Protein AF-A0A526ZEY8-F1 (afdb_monomer)

Secondary structure (DSSP, 8-state):
----EEEEEE-SHHHHHHHHHHHHTT--TT-EEEEE--TTSSHHHHHHHHHHHHTT-TT------TTTSEEEE-SSS-EEEEEGGG-S-TTHHHHTTHHHHHHHSEEEEESGGGGGGGS-TT-EEEEEEEETTEEEEEEE--SHHHHHHHHHHHHHHHHHHTT-TT-EEEEEEE-SSS-EEEEEE-TTS--EEEEE-PPPPP--EEETTEEHHHHTT---SHHHHHHHHHHHHHTT-----EEEEETTTTEEEEE---S--SB-TTS-B-HHHHHHHHHHHHHHHTS---SEEEEETTEEEE-----HHHHHHHHHHHHHHHHHHHHSSPPPHHHHHHHHHH-

Radius of gyration: 24.18 Å; Cα contacts (8 Å, |Δi|>4): 589; chains: 1; bounding box: 57×55×63 Å

Sequence (343 aa):
MAGMVLERFLADEAATARLGEDLAMSLRPGDVLALRGDLGAGKSSLARALIRAMTDDAGLDVPSPTFTLVQSYEARVPVHHFDLYRLSAASELDELGFDEALAQGAGLVEWPERAEAYLPKTAVLIELVHQDDGRLARLSGEGAAFERAARSLAMRDFLETAGWGEAQRRYFIGDASARSYEVVSLAGLPPRVLMNSPRLVLGPPVRDGKPYAVIAHTAQSVAAFVAIDRALRAGGVSAPEIHAQDLDQGFLLMEHLGSEGFLGQHGQPLAERYAAAAELLAMMHGKTWPDRIEAAPGVFHDVPPFDRDAMTIEAELLLDWYVPAITGGPASDALRVGYTKEW

Nearest PDB structures (foldseek):
  5np9-assembly1_A  TM=8.705E-01  e=4.200E-13  Bacillus subtilis
  6n9a-assembly1_E-2  TM=8.359E-01  e=2.514E-13  Thermotoga maritima
  6s84-assembly1_E  TM=8.048E-01  e=8.814E-13  Thermotoga maritima MSB8
  1fl9-assembly3_C  TM=8.491E-01  e=5.162E-12  Haemophilus influenzae
  5mvr-assembly1_A  TM=9.013E-01  e=5.347E-11  Bacillus subtilis

Solvent-accessible surface area (backbone atoms only — not comparable to full-atom values): 18976 Å² total; per-residue (Å²): 127,90,60,67,73,48,79,46,80,22,70,45,72,68,45,36,34,49,52,13,31,37,45,40,77,35,68,47,62,57,36,38,42,28,33,37,57,61,92,87,48,43,60,61,55,32,50,34,28,18,51,24,50,45,50,74,32,90,80,64,89,61,76,78,29,56,87,69,35,53,48,78,42,80,37,95,53,27,38,36,38,33,22,33,81,68,57,88,50,42,76,52,46,63,80,71,41,49,68,62,45,22,73,66,5,23,36,37,27,34,42,46,80,49,34,63,85,74,56,63,85,49,31,26,37,36,37,32,40,84,42,90,93,27,30,35,39,38,38,36,38,41,60,71,54,30,53,32,36,53,51,32,52,51,51,45,51,51,29,40,78,69,76,41,54,83,38,48,71,41,88,65,53,68,60,100,57,88,39,40,36,27,40,35,40,42,94,97,51,83,54,28,31,38,38,41,28,54,63,60,77,82,64,70,60,76,54,96,80,36,23,58,55,68,52,58,65,51,75,52,40,38,41,46,54,47,15,51,43,53,53,38,43,77,70,71,42,94,58,69,54,74,78,40,78,38,66,84,70,11,38,36,38,26,50,53,94,71,87,80,74,62,48,47,100,85,67,46,78,40,65,69,54,56,49,52,51,52,52,50,52,53,55,57,68,76,51,90,75,78,53,64,31,72,42,46,98,97,39,71,31,71,63,75,79,86,43,71,63,26,52,47,60,59,59,49,45,50,46,72,51,49,35,28,73,75,70,76,42,77,63,49,69,69,56,52,56,50,52,66,69,77,102

Foldseek 3Di:
DFFDKDKDWFLDLLSLLVLLLLLLVLWDQLAEAEEAEDDVLCLQSSVLSNLCQQAVHPPDDRDQCCPVQWDWDDGPFIEIEGECPPPPALVCCVVVVVVVSSNRGYYYYYPCVRNPPVDDQQYWYWYWADDDSTTMTMTGGDDRSSVSSVLSVVLLVQCVVLVQNSWRWHFDDDDPDPKGWIWTDDPPDAIWIKIQDAFDDFDADDPPRHGLCVLLVPDRWCLVVLFVQVQCVVLVHDDWAFSDDDGNRRITITDDPDDDDQADPVRHGDVVVVVVVVVSVVSVVPDDTDQWGGSDVVDIDRNDDCDPSSVLSVQCVCQVPVCCVVPVDHDDPVRSVVSSVVD

Mean predicted aligned error: 5.57 Å

Structure (mmCIF, N/CA/C/O backbone):
data_AF-A0A526ZEY8-F1
#
_entry.id   AF-A0A526ZEY8-F1
#
loop_
_atom_site.group_PDB
_atom_site.id
_atom_site.type_symbol
_atom_site.label_atom_id
_atom_site.label_alt_id
_atom_site.label_comp_id
_atom_site.label_asym_id
_atom_site.label_entity_id
_atom_site.label_seq_id
_atom_site.pdbx_PDB_ins_code
_atom_site.Cartn_x
_atom_site.Cartn_y
_atom_site.Cartn_z
_atom_site.occupancy
_atom_site.B_iso_or_equiv
_atom_site.auth_seq_id
_atom_site.auth_comp_id
_atom_site.auth_asym_id
_atom_site.auth_atom_id
_atom_site.pdbx_PDB_model_num
ATOM 1 N N . MET A 1 1 ? -25.139 12.221 0.642 1.00 37.12 1 MET A N 1
ATOM 2 C CA . MET A 1 1 ? -24.917 11.107 -0.301 1.00 37.12 1 MET A CA 1
ATOM 3 C C . MET A 1 1 ? -24.448 9.936 0.536 1.00 37.12 1 MET A C 1
ATOM 5 O O . MET A 1 1 ? -23.587 10.162 1.373 1.00 37.12 1 MET A O 1
ATOM 9 N N . ALA A 1 2 ? -25.072 8.762 0.433 1.00 45.75 2 ALA A N 1
ATOM 10 C CA . ALA A 1 2 ? -24.581 7.595 1.161 1.00 45.75 2 ALA A CA 1
ATOM 11 C C . ALA A 1 2 ? -23.203 7.248 0.582 1.00 45.75 2 ALA A C 1
ATOM 13 O O . ALA A 1 2 ? -23.108 6.960 -0.610 1.00 45.75 2 ALA A O 1
ATOM 14 N N . GLY A 1 3 ? -22.148 7.402 1.386 1.00 62.53 3 GLY A N 1
ATOM 15 C CA . GLY A 1 3 ? -20.793 7.027 0.993 1.00 62.53 3 GLY A CA 1
ATOM 16 C C . GLY A 1 3 ? -20.730 5.543 0.637 1.00 62.53 3 GLY A C 1
ATOM 17 O O . GLY A 1 3 ? -21.587 4.759 1.051 1.00 62.53 3 GLY A O 1
ATOM 18 N N . MET A 1 4 ? -19.735 5.159 -0.157 1.00 79.94 4 MET A N 1
ATOM 19 C CA . MET A 1 4 ? -19.483 3.752 -0.456 1.00 79.94 4 MET A CA 1
ATOM 20 C C . MET A 1 4 ? -19.223 2.999 0.856 1.00 79.94 4 MET A C 1
ATOM 22 O O . MET A 1 4 ? -18.459 3.468 1.699 1.00 79.94 4 MET A O 1
ATOM 26 N N . VAL A 1 5 ? -19.875 1.849 1.033 1.00 91.50 5 VAL A N 1
ATOM 27 C CA . VAL A 1 5 ? -19.669 0.970 2.191 1.00 91.50 5 VAL A CA 1
ATOM 28 C C . VAL A 1 5 ? -19.059 -0.333 1.703 1.00 91.50 5 VAL A C 1
ATOM 30 O O . VAL A 1 5 ? -19.558 -0.936 0.753 1.00 91.50 5 VAL A O 1
ATOM 33 N N . LEU A 1 6 ? -17.972 -0.748 2.346 1.00 95.75 6 LEU A N 1
ATOM 34 C CA . LEU A 1 6 ? -17.335 -2.042 2.136 1.00 95.75 6 LEU A CA 1
ATOM 35 C C . LEU A 1 6 ? -17.607 -2.931 3.341 1.00 95.75 6 LEU A C 1
ATOM 37 O O . LEU A 1 6 ? -17.580 -2.464 4.478 1.00 95.75 6 LEU A O 1
ATOM 41 N N . GLU A 1 7 ? -17.829 -4.215 3.095 1.00 96.81 7 GLU A N 1
ATOM 42 C CA . GLU A 1 7 ? -18.082 -5.189 4.150 1.00 96.81 7 GLU A CA 1
ATOM 43 C C . GLU A 1 7 ? -17.052 -6.322 4.101 1.00 96.81 7 GLU A C 1
ATOM 45 O O . GLU A 1 7 ? -16.634 -6.780 3.028 1.00 96.81 7 GLU A O 1
ATOM 50 N N . ARG A 1 8 ? -16.624 -6.768 5.285 1.00 97.12 8 ARG A N 1
ATOM 51 C CA . ARG A 1 8 ? -15.729 -7.912 5.475 1.00 97.12 8 ARG A CA 1
ATOM 52 C C . ARG A 1 8 ? -16.225 -8.771 6.627 1.00 97.12 8 ARG A C 1
ATOM 54 O O . ARG A 1 8 ? -16.360 -8.289 7.749 1.00 97.12 8 ARG A O 1
ATOM 61 N N . PHE A 1 9 ? -16.497 -10.040 6.340 1.00 97.44 9 PHE A N 1
ATOM 62 C CA . PHE A 1 9 ? -16.806 -11.018 7.375 1.00 97.44 9 PHE A CA 1
ATOM 63 C C . PHE A 1 9 ? -15.509 -11.534 7.999 1.00 97.44 9 PHE A C 1
ATOM 65 O O . PHE A 1 9 ? -14.594 -11.954 7.295 1.00 97.44 9 PHE A O 1
ATOM 72 N N . LEU A 1 10 ? -15.442 -11.488 9.322 1.00 97.62 10 LEU A N 1
ATOM 73 C CA . LEU A 1 10 ? -14.313 -11.907 10.135 1.00 97.62 10 LEU A CA 1
ATOM 74 C C . LEU A 1 10 ? -14.755 -13.134 10.926 1.00 97.62 10 LEU A C 1
ATOM 76 O O . LEU A 1 10 ? -15.397 -13.011 11.970 1.00 97.62 10 LEU A O 1
ATOM 80 N N . ALA A 1 11 ? -14.456 -14.316 10.393 1.00 96.69 11 ALA A N 1
ATOM 81 C CA . ALA A 1 11 ? -14.894 -15.579 10.983 1.00 96.69 11 ALA A CA 1
ATOM 82 C C . ALA A 1 11 ? -14.259 -15.841 12.359 1.00 96.69 11 ALA A C 1
ATOM 84 O O . ALA A 1 11 ? -14.873 -16.478 13.210 1.00 96.69 11 ALA A O 1
ATOM 85 N N . ASP A 1 12 ? -13.040 -15.343 12.579 1.00 96.06 12 ASP A N 1
ATOM 86 C CA . ASP A 1 12 ? -12.250 -15.587 13.781 1.00 96.06 12 ASP A CA 1
ATOM 87 C C . ASP A 1 12 ? -11.246 -14.447 14.070 1.00 96.06 12 ASP A C 1
ATOM 89 O O . ASP A 1 12 ? -11.219 -13.388 13.425 1.00 96.06 12 ASP A O 1
ATOM 93 N N . GLU A 1 13 ? -10.412 -14.651 15.092 1.00 95.06 13 GLU A N 1
ATOM 94 C CA . GLU A 1 13 ? -9.349 -13.717 15.470 1.00 95.06 13 GLU A CA 1
ATOM 95 C C . GLU A 1 13 ? -8.288 -13.565 14.370 1.00 95.06 13 GLU A C 1
ATOM 97 O O . GLU A 1 13 ? -7.768 -12.467 14.175 1.00 95.06 13 GLU A O 1
ATOM 102 N N . ALA A 1 14 ? -8.008 -14.622 13.601 1.00 95.62 14 ALA A N 1
ATOM 103 C CA . ALA A 1 14 ? -7.040 -14.571 12.511 1.00 95.62 14 ALA A CA 1
ATOM 104 C C . ALA A 1 14 ? -7.546 -13.687 11.358 1.00 95.62 14 ALA A C 1
ATOM 106 O O . ALA A 1 14 ? -6.783 -12.886 10.820 1.00 95.62 14 ALA A O 1
ATOM 107 N N . ALA A 1 15 ? -8.841 -13.747 11.036 1.00 97.12 15 ALA A N 1
ATOM 108 C CA . ALA A 1 15 ? -9.475 -12.854 10.070 1.00 97.12 15 ALA A CA 1
ATOM 109 C C . ALA A 1 15 ? -9.454 -11.390 10.542 1.00 97.12 15 ALA A C 1
ATOM 111 O O . ALA A 1 15 ? -9.188 -10.484 9.752 1.00 97.12 15 ALA A O 1
ATOM 112 N N . THR A 1 16 ? -9.658 -11.149 11.843 1.00 97.19 16 THR A N 1
ATOM 113 C CA . THR A 1 16 ? -9.506 -9.808 12.438 1.00 97.19 16 THR A CA 1
ATOM 114 C C . THR A 1 16 ? -8.064 -9.315 12.331 1.00 97.19 16 THR A C 1
ATOM 116 O O . THR A 1 16 ? -7.831 -8.153 11.995 1.00 97.19 16 THR A O 1
ATOM 119 N N . ALA A 1 17 ? -7.092 -10.201 12.566 1.00 96.62 17 ALA A N 1
ATOM 120 C CA . ALA A 1 17 ? -5.683 -9.873 12.429 1.00 96.62 17 ALA A CA 1
ATOM 121 C C . ALA A 1 17 ? -5.322 -9.506 10.983 1.00 96.62 17 ALA A C 1
ATOM 123 O O . ALA A 1 17 ? -4.696 -8.471 10.761 1.00 96.62 17 ALA A O 1
ATOM 124 N N . ARG A 1 18 ? -5.799 -10.283 10.002 1.00 97.19 18 ARG A N 1
ATOM 125 C CA . ARG A 1 18 ? -5.614 -9.994 8.571 1.00 97.19 18 ARG A CA 1
ATOM 126 C C . ARG A 1 18 ? -6.229 -8.662 8.157 1.00 97.19 18 ARG A C 1
ATOM 128 O O . ARG A 1 18 ? -5.574 -7.907 7.449 1.00 97.19 18 ARG A O 1
ATOM 135 N N . LEU A 1 19 ? -7.428 -8.324 8.644 1.00 98.12 19 LEU A N 1
ATOM 136 C CA . LEU A 1 19 ? -8.006 -6.998 8.399 1.00 98.12 19 LEU A CA 1
ATOM 137 C C . LEU A 1 19 ? -7.104 -5.883 8.957 1.00 98.12 19 LEU A C 1
ATOM 139 O O . LEU A 1 19 ? -6.905 -4.868 8.293 1.00 98.12 19 LEU A O 1
ATOM 143 N N . GLY A 1 20 ? -6.538 -6.073 10.153 1.00 97.69 20 GLY A N 1
ATOM 144 C CA . GLY A 1 20 ? -5.573 -5.138 10.738 1.00 97.69 20 GLY A CA 1
ATOM 145 C C . GLY A 1 20 ? -4.329 -4.953 9.866 1.00 97.69 20 GLY A C 1
ATOM 146 O O . GLY A 1 20 ? -3.919 -3.819 9.621 1.00 97.69 20 GLY A O 1
ATOM 147 N N . GLU A 1 21 ? -3.771 -6.047 9.342 1.00 96.12 21 GLU A N 1
ATOM 148 C CA . GLU A 1 21 ? -2.644 -6.019 8.399 1.00 96.12 21 GLU A CA 1
ATOM 149 C C . GLU A 1 21 ? -2.996 -5.298 7.094 1.00 96.12 21 GLU A C 1
ATOM 151 O O . GLU A 1 21 ? -2.242 -4.441 6.631 1.00 96.12 21 GLU A O 1
ATOM 156 N N . ASP A 1 22 ? -4.156 -5.602 6.512 1.00 97.19 22 ASP A N 1
ATOM 157 C CA . ASP A 1 22 ? -4.602 -4.997 5.259 1.00 97.19 22 ASP A CA 1
ATOM 158 C C . ASP A 1 22 ? -4.776 -3.477 5.418 1.00 97.19 22 ASP A C 1
ATOM 160 O O . ASP A 1 22 ? -4.361 -2.699 4.555 1.00 97.19 22 ASP A O 1
ATOM 164 N N . LEU A 1 23 ? -5.329 -3.027 6.545 1.00 97.56 23 LEU A N 1
ATOM 165 C CA . LEU A 1 23 ? -5.484 -1.605 6.843 1.00 97.56 23 LEU A CA 1
ATOM 166 C C . LEU A 1 23 ? -4.145 -0.917 7.127 1.00 97.56 23 LEU A C 1
ATOM 168 O O . LEU A 1 23 ? -3.934 0.195 6.638 1.00 97.56 23 LEU A O 1
ATOM 172 N N . ALA A 1 24 ? -3.218 -1.581 7.826 1.00 95.69 24 ALA A N 1
ATOM 173 C CA . ALA A 1 24 ? -1.869 -1.070 8.078 1.00 95.69 24 ALA A CA 1
ATOM 174 C C . ALA A 1 24 ? -1.144 -0.691 6.773 1.00 95.69 24 ALA A C 1
ATOM 176 O O . ALA A 1 24 ? -0.531 0.374 6.680 1.00 95.69 24 ALA A O 1
ATOM 177 N N . MET A 1 25 ? -1.275 -1.507 5.718 1.00 93.94 25 MET A N 1
ATOM 178 C CA . MET A 1 25 ? -0.623 -1.236 4.425 1.00 93.94 25 MET A CA 1
ATOM 179 C C . MET A 1 25 ? -1.145 0.036 3.729 1.00 93.94 25 MET A C 1
ATOM 181 O O . MET A 1 25 ? -0.473 0.586 2.855 1.00 93.94 25 MET A O 1
ATOM 185 N N . SER A 1 26 ? -2.322 0.536 4.122 1.00 94.50 26 SER A N 1
ATOM 186 C CA . SER A 1 26 ? -2.981 1.685 3.485 1.00 94.50 26 SER A CA 1
ATOM 187 C C . SER A 1 26 ? -2.682 3.045 4.135 1.00 94.50 26 SER A C 1
ATOM 189 O O . SER A 1 26 ? -2.924 4.085 3.506 1.00 94.50 26 SER A O 1
ATOM 191 N N . LEU A 1 27 ? -2.139 3.049 5.359 1.00 94.94 27 LEU A N 1
ATOM 192 C CA . LEU A 1 27 ? -1.997 4.250 6.184 1.00 94.94 27 LEU A CA 1
ATOM 193 C C . LEU A 1 27 ? -0.895 5.203 5.713 1.00 94.94 27 LEU A C 1
ATOM 195 O O . LEU A 1 27 ? 0.191 4.801 5.277 1.00 94.94 27 LEU A O 1
ATOM 199 N N . ARG A 1 28 ? -1.187 6.497 5.854 1.00 95.44 28 ARG A N 1
ATOM 200 C CA . ARG A 1 28 ? -0.290 7.641 5.662 1.00 95.44 28 ARG A CA 1
ATOM 201 C C . ARG A 1 28 ? -0.442 8.634 6.824 1.00 95.44 28 ARG A C 1
ATOM 203 O O . ARG A 1 28 ? -1.469 8.603 7.502 1.00 95.44 28 ARG A O 1
ATOM 210 N N . PRO A 1 29 ? 0.543 9.527 7.043 1.00 96.50 29 PRO A N 1
ATOM 211 C CA . PRO A 1 29 ? 0.380 10.632 7.983 1.00 96.50 29 PRO A CA 1
ATOM 212 C C . PRO A 1 29 ? -0.883 11.450 7.675 1.00 96.50 29 PRO A C 1
ATOM 214 O O . PRO A 1 29 ? -1.180 11.704 6.504 1.00 96.50 29 PRO A O 1
ATOM 217 N N . GLY A 1 30 ? -1.620 11.830 8.716 1.00 96.75 30 GLY A N 1
ATOM 218 C CA . GLY A 1 30 ? -2.891 12.552 8.640 1.00 96.75 30 GLY A CA 1
ATOM 219 C C . GLY A 1 30 ? -4.137 11.671 8.513 1.00 96.75 30 GLY A C 1
ATOM 220 O O . GLY A 1 30 ? -5.252 12.181 8.627 1.00 96.75 30 GLY A O 1
ATOM 221 N N . ASP A 1 31 ? -3.988 10.364 8.285 1.00 97.56 31 ASP A N 1
ATOM 222 C CA . ASP A 1 31 ? -5.134 9.457 8.214 1.00 97.56 31 ASP A CA 1
ATOM 223 C C . ASP A 1 31 ? -5.733 9.188 9.596 1.00 97.56 31 ASP A C 1
ATOM 225 O O . ASP A 1 31 ? -5.021 9.097 10.596 1.00 97.56 31 ASP A O 1
ATOM 229 N N . VAL A 1 32 ? -7.050 8.969 9.633 1.00 97.94 32 VAL A N 1
ATOM 230 C CA . VAL A 1 32 ? -7.770 8.538 10.836 1.00 97.94 32 VAL A CA 1
ATOM 231 C C . VAL A 1 32 ? -8.589 7.292 10.529 1.00 97.94 32 VAL A C 1
ATOM 233 O O . VAL A 1 32 ? -9.442 7.314 9.639 1.00 97.94 32 VAL A O 1
ATOM 236 N N . LEU A 1 33 ? -8.368 6.227 11.300 1.00 98.25 33 LEU A N 1
ATOM 237 C CA . LEU A 1 33 ? -9.248 5.062 11.363 1.00 98.25 33 LEU A CA 1
ATOM 238 C C . LEU A 1 33 ? -10.063 5.120 12.654 1.00 98.25 33 LEU A C 1
ATOM 240 O O . LEU A 1 33 ? -9.523 5.031 13.754 1.00 98.25 33 LEU A O 1
ATOM 244 N N . ALA A 1 34 ? -11.374 5.263 12.513 1.00 98.00 34 ALA A N 1
ATOM 245 C CA . ALA A 1 34 ? -12.321 5.369 13.611 1.00 98.00 34 ALA A CA 1
ATOM 246 C C . ALA A 1 34 ? -12.987 4.008 13.858 1.00 98.00 34 ALA A C 1
ATOM 248 O O . ALA A 1 34 ? -13.751 3.528 13.026 1.00 98.00 34 ALA A O 1
ATOM 249 N N . LEU A 1 35 ? -12.712 3.379 14.999 1.00 98.25 35 LEU A N 1
ATOM 250 C CA . LEU A 1 35 ? -13.209 2.055 15.365 1.00 98.25 35 LEU A CA 1
ATOM 251 C C . LEU A 1 35 ? -14.466 2.168 16.232 1.00 98.25 35 LEU A C 1
ATOM 253 O O . LEU A 1 35 ? -14.404 2.542 17.406 1.00 98.25 35 LEU A O 1
ATOM 257 N N . ARG A 1 36 ? -15.612 1.788 15.668 1.00 97.56 36 ARG A N 1
ATOM 258 C CA . ARG A 1 36 ? -16.913 1.774 16.345 1.00 97.56 36 ARG A CA 1
ATOM 259 C C . ARG A 1 36 ? -17.394 0.348 16.581 1.00 97.56 36 ARG A C 1
ATOM 261 O O . ARG A 1 36 ? -17.132 -0.552 15.791 1.00 97.56 36 ARG A O 1
ATOM 268 N N . GLY A 1 37 ? -18.120 0.150 17.671 1.00 96.25 37 GLY A N 1
ATOM 269 C CA . GLY A 1 37 ? -18.787 -1.107 17.997 1.00 96.25 37 GLY A CA 1
ATOM 270 C C . GLY A 1 37 ? -19.007 -1.225 19.497 1.00 96.25 37 GLY A C 1
ATOM 271 O O . GLY A 1 37 ? -18.380 -0.502 20.277 1.00 96.25 37 GLY A O 1
ATOM 272 N N . ASP A 1 38 ? -19.856 -2.158 19.908 1.00 93.69 38 ASP A N 1
ATOM 273 C CA . ASP A 1 38 ? -20.177 -2.380 21.318 1.00 93.69 38 ASP A CA 1
ATOM 274 C C . ASP A 1 38 ? -18.957 -2.832 22.147 1.00 93.69 38 ASP A C 1
ATOM 276 O O . ASP A 1 38 ? -17.859 -3.127 21.643 1.00 93.69 38 ASP A O 1
ATOM 280 N N . LEU A 1 39 ? -19.123 -2.870 23.471 1.00 90.62 39 LEU A N 1
ATOM 281 C CA . LEU A 1 39 ? -18.117 -3.443 24.363 1.00 90.62 39 LEU A CA 1
ATOM 282 C C . LEU A 1 39 ? -17.904 -4.924 24.007 1.00 90.62 39 LEU A C 1
ATOM 284 O O . LEU A 1 39 ? -18.855 -5.694 23.946 1.00 90.62 39 LEU A O 1
ATOM 288 N N . GLY A 1 40 ? -16.654 -5.325 23.767 1.00 90.06 40 GLY A N 1
ATOM 289 C CA . GLY A 1 40 ? -16.338 -6.688 23.323 1.00 90.06 40 GLY A CA 1
ATOM 290 C C . GLY A 1 40 ? -16.524 -6.946 21.819 1.00 90.06 40 GLY A C 1
ATOM 291 O O . GLY A 1 40 ? -16.276 -8.063 21.364 1.00 90.06 40 GLY A O 1
ATOM 292 N N . ALA A 1 41 ? -16.867 -5.928 21.016 1.00 93.31 41 ALA A N 1
ATOM 293 C CA . ALA A 1 41 ? -16.978 -6.064 19.558 1.00 93.31 41 ALA A CA 1
ATOM 294 C C . ALA A 1 41 ? -15.649 -6.425 18.865 1.00 93.31 41 ALA A C 1
ATOM 296 O O . ALA A 1 41 ? -15.663 -6.973 17.766 1.00 93.31 41 ALA A O 1
ATOM 297 N N . GLY A 1 42 ? -14.507 -6.174 19.520 1.00 94.81 42 GLY A N 1
ATOM 298 C CA . GLY A 1 42 ? -13.171 -6.493 19.000 1.00 94.81 42 GLY A CA 1
ATOM 299 C C . GLY A 1 42 ? -12.348 -5.283 18.550 1.00 94.81 42 GLY A C 1
ATOM 300 O O . GLY A 1 42 ? -11.302 -5.475 17.941 1.00 94.81 42 GLY A O 1
ATOM 301 N N . LYS A 1 43 ? -12.776 -4.053 18.878 1.00 96.81 43 LYS A N 1
ATOM 302 C CA . LYS A 1 43 ? -12.069 -2.800 18.539 1.00 96.81 43 LYS A CA 1
ATOM 303 C C . LYS A 1 43 ? -10.581 -2.847 18.908 1.00 96.81 43 LYS A C 1
ATOM 305 O O . LYS A 1 43 ? -9.735 -2.751 18.027 1.00 96.81 43 LYS A O 1
ATOM 310 N N . SER A 1 44 ? -10.263 -3.125 20.173 1.00 95.25 44 SER A N 1
ATOM 311 C CA . SER A 1 44 ? -8.871 -3.207 20.631 1.00 95.25 44 SER A CA 1
ATOM 312 C C . SER A 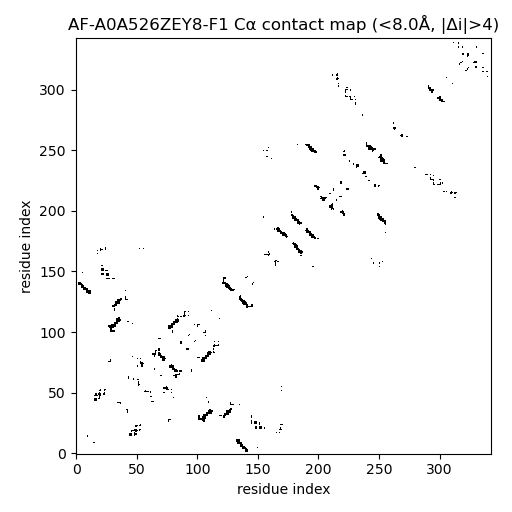1 44 ? -8.098 -4.396 20.041 1.00 95.25 44 SER A C 1
ATOM 314 O O . SER A 1 44 ? -6.877 -4.335 19.935 1.00 95.25 44 SER A O 1
ATOM 316 N N . SER A 1 45 ? -8.776 -5.478 19.633 1.00 96.44 45 SER A N 1
ATOM 317 C CA . SER A 1 45 ? -8.128 -6.601 18.935 1.00 96.44 45 SER A CA 1
ATOM 318 C C . SER A 1 45 ? -7.711 -6.209 17.519 1.00 96.44 45 SER A C 1
ATOM 320 O O . SER A 1 45 ? -6.574 -6.469 17.129 1.00 96.44 45 SER A O 1
ATOM 322 N N . LEU A 1 46 ? -8.593 -5.528 16.779 1.00 98.06 46 LEU A N 1
ATOM 323 C CA . LEU A 1 46 ? -8.267 -4.965 15.469 1.00 98.06 46 LEU A CA 1
ATOM 324 C C . LEU A 1 46 ? -7.160 -3.910 15.585 1.00 98.06 46 LEU A C 1
ATOM 326 O O . LEU A 1 46 ? -6.208 -3.935 14.807 1.00 98.06 46 LEU A O 1
ATOM 330 N N . ALA A 1 47 ? -7.248 -3.033 16.590 1.00 98.00 47 ALA A N 1
ATOM 331 C CA . ALA A 1 47 ? -6.246 -2.003 16.823 1.00 98.00 47 ALA A CA 1
ATOM 332 C C . ALA A 1 47 ? -4.856 -2.596 17.082 1.00 98.00 47 ALA A C 1
ATOM 334 O O . ALA A 1 47 ? -3.880 -2.217 16.437 1.00 98.00 47 ALA A O 1
ATOM 335 N N . ARG A 1 48 ? -4.787 -3.599 17.962 1.00 97.75 48 ARG A N 1
ATOM 336 C CA . ARG A 1 48 ? -3.563 -4.350 18.249 1.00 97.75 48 ARG A CA 1
ATOM 337 C C . ARG A 1 48 ? -2.983 -5.011 17.009 1.00 97.75 48 ARG A C 1
ATOM 339 O O . ARG A 1 48 ? -1.781 -4.912 16.793 1.00 97.75 48 ARG A O 1
ATOM 346 N N . ALA A 1 49 ? -3.807 -5.687 16.213 1.00 97.19 49 ALA A N 1
ATOM 347 C CA . ALA A 1 49 ? -3.335 -6.336 14.995 1.00 97.19 49 ALA A CA 1
ATOM 348 C C . ALA A 1 49 ? -2.736 -5.332 14.002 1.00 97.19 49 ALA A C 1
ATOM 350 O O . ALA A 1 49 ? -1.645 -5.560 13.482 1.00 97.19 49 ALA A O 1
ATOM 351 N N . LEU A 1 50 ? -3.415 -4.201 13.795 1.00 97.81 50 LEU A N 1
ATOM 352 C CA . LEU A 1 50 ? -2.938 -3.129 12.929 1.00 97.81 50 LEU A CA 1
ATOM 353 C C . LEU A 1 50 ? -1.615 -2.545 13.434 1.00 97.81 50 LEU A C 1
ATOM 355 O O . LEU A 1 50 ? -0.670 -2.432 12.658 1.00 97.81 50 LEU A O 1
ATOM 359 N N . ILE A 1 51 ? -1.521 -2.208 14.723 1.00 97.56 51 ILE A N 1
ATOM 360 C CA . ILE A 1 51 ? -0.306 -1.624 15.310 1.00 97.56 51 ILE A CA 1
ATOM 361 C C . ILE A 1 51 ? 0.871 -2.591 15.178 1.00 97.56 51 ILE A C 1
ATOM 363 O O . ILE A 1 51 ? 1.919 -2.194 14.684 1.00 97.56 51 ILE A O 1
ATOM 367 N N . ARG A 1 52 ? 0.683 -3.875 15.502 1.00 96.38 52 ARG A N 1
ATOM 368 C CA . ARG A 1 52 ? 1.720 -4.908 15.333 1.00 96.38 52 ARG A CA 1
ATOM 369 C C . ARG A 1 52 ? 2.192 -5.050 13.887 1.00 96.38 52 ARG A C 1
ATOM 371 O O . ARG A 1 52 ? 3.373 -5.285 13.646 1.00 96.38 52 ARG A O 1
ATOM 378 N N . ALA A 1 53 ? 1.283 -4.910 12.923 1.00 94.75 53 ALA A N 1
ATOM 379 C CA . ALA A 1 53 ? 1.625 -4.926 11.505 1.00 94.75 53 ALA A CA 1
ATOM 380 C C . ALA A 1 53 ? 2.399 -3.666 11.078 1.00 94.75 53 ALA A C 1
ATOM 382 O O . ALA A 1 53 ? 3.321 -3.761 10.273 1.00 94.75 53 ALA A O 1
ATOM 383 N N . MET A 1 54 ? 2.053 -2.501 11.633 1.00 94.31 54 MET A N 1
ATOM 384 C CA . MET A 1 54 ? 2.739 -1.227 11.381 1.00 94.31 54 MET A CA 1
ATOM 385 C C . MET A 1 54 ? 4.153 -1.185 11.968 1.00 94.31 54 MET A C 1
ATOM 387 O O . MET A 1 54 ? 5.058 -0.644 11.330 1.00 94.31 54 MET A O 1
ATOM 391 N N . THR A 1 55 ? 4.345 -1.750 13.162 1.00 94.81 55 THR A N 1
ATOM 392 C CA . THR A 1 55 ? 5.640 -1.807 13.859 1.00 94.81 55 THR A CA 1
ATOM 393 C C . THR A 1 55 ? 6.503 -2.993 13.433 1.00 94.81 55 THR A C 1
ATOM 395 O O . THR A 1 55 ? 7.638 -3.104 13.885 1.00 94.81 55 THR A O 1
ATOM 398 N N . ASP A 1 56 ? 5.961 -3.888 12.602 1.00 92.50 56 ASP A N 1
ATOM 399 C CA . ASP A 1 56 ? 6.550 -5.187 12.258 1.00 92.50 56 ASP A CA 1
ATOM 400 C C . ASP A 1 56 ? 6.977 -6.009 13.494 1.00 92.50 56 ASP A C 1
ATOM 402 O O . ASP A 1 56 ? 8.003 -6.685 13.510 1.00 92.50 56 ASP A O 1
ATOM 406 N N . ASP A 1 57 ? 6.165 -5.955 14.555 1.00 93.56 57 ASP A N 1
ATOM 407 C CA . ASP A 1 57 ? 6.405 -6.673 15.809 1.00 93.56 57 ASP A CA 1
ATOM 408 C C . ASP A 1 57 ? 5.130 -7.398 16.248 1.00 93.56 57 ASP A C 1
ATOM 410 O O . ASP A 1 57 ? 4.241 -6.837 16.888 1.00 93.56 57 ASP A O 1
ATOM 414 N N . ALA A 1 58 ? 5.040 -8.686 15.909 1.00 90.69 58 ALA A N 1
ATOM 415 C CA . ALA A 1 58 ? 3.902 -9.531 16.271 1.00 90.69 58 ALA A CA 1
ATOM 416 C C . ALA A 1 58 ? 3.769 -9.764 17.791 1.00 90.69 58 ALA A C 1
ATOM 418 O O . ALA A 1 58 ? 2.685 -10.124 18.261 1.00 90.69 58 ALA A O 1
ATOM 419 N N . GLY A 1 59 ? 4.857 -9.587 18.549 1.00 93.31 59 GLY A N 1
ATOM 420 C CA . GLY A 1 59 ? 4.916 -9.784 19.996 1.00 93.31 59 GLY A CA 1
ATOM 421 C C . GLY A 1 59 ? 4.625 -8.522 20.805 1.00 93.31 59 GLY A C 1
ATOM 422 O O . GLY A 1 59 ? 4.398 -8.639 22.010 1.00 93.31 59 GLY A O 1
ATOM 423 N N . LEU A 1 60 ? 4.586 -7.349 20.163 1.00 95.31 60 LEU A N 1
ATOM 424 C CA . LEU A 1 60 ? 4.395 -6.063 20.827 1.00 95.31 60 LEU A CA 1
ATOM 425 C C . LEU A 1 60 ? 3.140 -6.065 21.702 1.00 95.31 60 LEU A C 1
ATOM 427 O O . LEU A 1 60 ? 2.047 -6.465 21.269 1.00 95.31 60 LEU A O 1
ATOM 431 N N . ASP A 1 61 ? 3.295 -5.605 22.941 1.00 94.44 61 ASP A N 1
ATOM 432 C CA . ASP A 1 61 ? 2.162 -5.377 23.825 1.00 94.44 61 ASP A CA 1
ATOM 433 C C . ASP A 1 61 ? 1.457 -4.072 23.438 1.00 94.44 61 ASP A C 1
ATOM 435 O O . ASP A 1 61 ? 2.052 -2.994 23.413 1.00 94.44 61 ASP A O 1
ATOM 439 N N . VAL A 1 62 ? 0.173 -4.192 23.112 1.00 95.06 62 VAL A N 1
ATOM 440 C CA . VAL A 1 62 ? -0.691 -3.083 22.693 1.00 95.06 62 VAL A CA 1
ATOM 441 C C . VAL A 1 62 ? -1.938 -3.144 23.575 1.00 95.06 62 VAL A C 1
ATOM 443 O O . VAL A 1 62 ? -2.942 -3.786 23.206 1.00 95.06 62 VAL A O 1
ATOM 446 N N . PRO A 1 63 ? -1.854 -2.598 24.801 1.00 93.31 63 PRO A N 1
ATOM 447 C CA . PRO A 1 63 ? -3.009 -2.480 25.672 1.00 93.31 63 PRO A CA 1
ATOM 448 C C . PRO A 1 63 ? -3.972 -1.430 25.113 1.00 93.31 63 PRO A C 1
ATOM 450 O O . PRO A 1 63 ? -3.591 -0.555 24.345 1.00 93.31 63 PRO A O 1
ATOM 453 N N . SER A 1 64 ? -5.239 -1.505 25.512 1.00 89.31 64 SER A N 1
ATOM 454 C CA . SER A 1 64 ? -6.170 -0.412 25.232 1.00 89.31 64 SER A CA 1
ATOM 455 C C . SER A 1 64 ? -5.812 0.792 26.123 1.00 89.31 64 SER A C 1
ATOM 457 O O . SER A 1 64 ? -5.721 0.624 27.347 1.00 89.31 64 SER A O 1
ATOM 459 N N . PRO A 1 65 ? -5.626 2.000 25.559 1.00 90.62 65 PRO A N 1
ATOM 460 C CA . PRO A 1 65 ? -5.237 3.185 26.309 1.00 90.62 65 PRO A CA 1
ATOM 461 C C . PRO A 1 65 ? -6.422 3.814 27.058 1.00 90.62 65 PRO A C 1
ATOM 463 O O . PRO A 1 65 ? -6.437 5.015 27.272 1.00 90.62 65 PRO A O 1
ATOM 466 N N . THR A 1 66 ? -7.415 3.047 27.524 1.00 87.62 66 THR A N 1
ATOM 467 C CA . THR A 1 66 ? -8.623 3.591 28.177 1.00 87.62 66 THR A CA 1
ATOM 468 C C . THR A 1 66 ? -8.323 4.559 29.337 1.00 87.62 66 THR A C 1
ATOM 470 O O . THR A 1 66 ? -9.114 5.459 29.610 1.00 87.62 66 THR A O 1
ATOM 473 N N . PHE A 1 67 ? -7.211 4.370 30.062 1.00 87.12 67 PHE A N 1
ATOM 474 C CA . PHE A 1 67 ? -6.810 5.241 31.179 1.00 87.12 67 PHE A CA 1
ATOM 475 C C . PHE A 1 67 ? -5.826 6.343 30.785 1.00 87.12 67 PHE A C 1
ATOM 477 O O . PHE A 1 67 ? -5.855 7.410 31.389 1.00 87.12 67 PHE A O 1
ATOM 484 N N . THR A 1 68 ? -4.947 6.086 29.816 1.00 89.31 68 THR A N 1
ATOM 485 C CA . THR A 1 68 ? -3.984 7.080 29.317 1.00 89.31 68 THR A CA 1
ATOM 486 C C . THR A 1 68 ? -4.578 7.961 28.221 1.00 89.31 68 THR A C 1
ATOM 488 O O . THR A 1 68 ? -3.971 8.963 27.864 1.00 89.31 68 THR A O 1
ATOM 491 N N . LEU A 1 69 ? -5.757 7.592 27.709 1.00 91.75 69 LEU A N 1
ATOM 492 C CA . LEU A 1 69 ? -6.503 8.125 26.565 1.00 91.75 69 LEU A CA 1
ATOM 493 C C . LEU A 1 69 ? -5.780 8.009 25.222 1.00 91.75 69 LEU A C 1
ATOM 495 O O . LEU A 1 69 ? -6.432 7.746 24.216 1.00 91.75 69 LEU A O 1
ATOM 499 N N . VAL A 1 70 ? -4.454 8.141 25.205 1.00 95.62 70 VAL A N 1
ATOM 500 C CA . VAL A 1 70 ? -3.608 8.001 24.022 1.00 95.62 70 VAL A CA 1
ATOM 501 C C . VAL A 1 70 ? -2.364 7.161 24.321 1.00 95.62 70 VAL A C 1
ATOM 503 O O . VAL A 1 70 ? -1.824 7.186 25.432 1.00 95.62 70 VAL A O 1
ATOM 506 N N . GLN A 1 71 ? -1.905 6.408 23.324 1.00 96.50 71 GLN A N 1
ATOM 507 C CA . GLN A 1 71 ? -0.590 5.773 23.296 1.00 96.50 71 GLN A CA 1
ATOM 508 C C . GLN A 1 71 ? -0.003 5.842 21.880 1.00 96.50 71 GLN A C 1
ATOM 510 O O . GLN A 1 71 ? -0.695 5.572 20.900 1.00 96.50 71 GLN A O 1
ATOM 515 N N . SER A 1 72 ? 1.275 6.207 21.776 1.00 96.94 72 SER A N 1
ATOM 516 C CA . SER A 1 72 ? 1.975 6.374 20.496 1.00 96.94 72 SER A CA 1
ATOM 517 C C . SER A 1 72 ? 2.945 5.225 20.244 1.00 96.94 72 SER A C 1
ATOM 519 O O . SER A 1 72 ? 3.614 4.759 21.169 1.00 96.94 72 SER A O 1
ATOM 521 N N . TYR A 1 73 ? 3.042 4.805 18.986 1.00 97.44 73 TYR A N 1
ATOM 522 C CA . TYR A 1 73 ? 3.895 3.713 18.534 1.00 97.44 73 TYR A CA 1
ATOM 523 C C . TYR A 1 73 ? 4.737 4.159 17.341 1.00 97.44 73 TYR A C 1
ATOM 525 O O . TYR A 1 73 ? 4.209 4.641 16.337 1.00 97.44 73 TYR A O 1
ATOM 533 N N . GLU A 1 74 ? 6.049 3.964 17.453 1.00 95.88 74 GLU A N 1
ATOM 534 C CA . GLU A 1 74 ? 6.996 4.239 16.376 1.00 95.88 74 GLU A CA 1
ATOM 535 C C . GLU A 1 74 ? 6.894 3.166 15.289 1.00 95.88 74 GLU A C 1
ATOM 537 O O . GLU A 1 74 ? 6.978 1.969 15.559 1.00 95.88 74 GLU A O 1
ATOM 542 N N . ALA A 1 75 ? 6.717 3.606 14.048 1.00 93.81 75 ALA A N 1
ATOM 543 C CA . ALA A 1 75 ? 6.560 2.766 12.869 1.00 93.81 75 ALA A CA 1
ATOM 544 C C . ALA A 1 75 ? 6.928 3.576 11.615 1.00 93.81 75 ALA A C 1
ATOM 546 O O . ALA A 1 75 ? 7.199 4.773 11.697 1.00 93.81 75 ALA A O 1
ATOM 547 N N . ARG A 1 76 ? 6.890 2.952 10.427 1.00 87.81 76 ARG A N 1
ATOM 548 C CA . ARG A 1 76 ? 7.093 3.658 9.139 1.00 87.81 76 ARG A CA 1
ATOM 549 C C . ARG A 1 76 ? 6.203 4.902 9.008 1.00 87.81 76 ARG A C 1
ATOM 551 O O . ARG A 1 76 ? 6.624 5.912 8.454 1.00 87.81 76 ARG A O 1
ATOM 558 N N . VAL A 1 77 ? 4.970 4.794 9.493 1.00 94.31 77 VAL A N 1
ATOM 559 C CA . VAL A 1 77 ? 4.086 5.921 9.795 1.00 94.31 77 VAL A CA 1
ATOM 560 C C . VAL A 1 77 ? 3.745 5.769 11.275 1.00 94.31 77 VAL A C 1
ATOM 562 O O . VAL A 1 77 ? 3.155 4.737 11.606 1.00 94.31 77 VAL A O 1
ATOM 565 N N . PRO A 1 78 ? 4.122 6.717 12.153 1.00 97.25 78 PRO A N 1
ATOM 566 C CA . PRO A 1 78 ? 3.767 6.659 13.566 1.00 97.25 78 PRO A CA 1
ATOM 567 C C . PRO A 1 78 ? 2.266 6.438 13.750 1.00 97.25 78 PRO A C 1
ATOM 569 O O . PRO A 1 78 ? 1.460 6.982 12.994 1.00 97.25 78 PRO A O 1
ATOM 572 N N . VAL A 1 79 ? 1.884 5.618 14.726 1.00 98.00 79 VAL A N 1
ATOM 573 C CA . VAL A 1 79 ? 0.473 5.339 15.024 1.00 98.00 79 VAL A CA 1
ATOM 574 C C . VAL A 1 79 ? 0.140 5.860 16.409 1.00 98.00 79 VAL A C 1
ATOM 576 O O . VAL A 1 79 ? 0.795 5.507 17.388 1.00 98.00 79 VAL A O 1
ATOM 579 N N . HIS A 1 80 ? -0.914 6.664 16.490 1.00 97.88 80 HIS A N 1
ATOM 580 C CA . HIS A 1 80 ? -1.436 7.219 17.730 1.00 97.88 80 HIS A CA 1
ATOM 581 C C . HIS A 1 80 ? -2.777 6.555 18.034 1.00 97.88 80 HIS A C 1
ATOM 583 O O . HIS A 1 80 ? -3.782 6.801 17.364 1.00 97.88 80 HIS A O 1
ATOM 589 N N . HIS A 1 81 ? -2.778 5.655 19.013 1.00 97.88 81 HIS A N 1
ATOM 590 C CA . HIS A 1 81 ? -3.958 4.918 19.448 1.00 97.88 81 HIS A CA 1
ATOM 591 C C . HIS A 1 81 ? -4.688 5.722 20.512 1.00 97.88 81 HIS A C 1
ATOM 593 O O . HIS A 1 81 ? -4.172 5.901 21.610 1.00 97.88 81 HIS A O 1
ATOM 599 N N . PHE A 1 82 ? -5.883 6.194 20.181 1.00 97.25 82 PHE A N 1
ATOM 600 C CA . PHE A 1 82 ? -6.782 6.890 21.085 1.00 97.25 82 PHE A CA 1
ATOM 601 C C . PHE A 1 82 ? -7.909 5.954 21.522 1.00 97.25 82 PHE A C 1
ATOM 603 O O . PHE A 1 82 ? -8.527 5.288 20.691 1.00 97.25 82 PHE A O 1
ATOM 610 N N . ASP A 1 83 ? -8.222 5.939 22.814 1.00 96.31 83 ASP A N 1
ATOM 611 C CA . ASP A 1 83 ? -9.449 5.345 23.344 1.00 96.31 83 ASP A CA 1
ATOM 612 C C . ASP A 1 83 ? -10.246 6.426 24.068 1.00 96.31 83 ASP A C 1
ATOM 614 O O . ASP A 1 83 ? -9.926 6.837 25.185 1.00 96.31 83 ASP A O 1
ATOM 618 N N . LEU A 1 84 ? -11.307 6.888 23.406 1.00 95.62 84 LEU A N 1
ATOM 619 C CA . LEU A 1 84 ? -12.102 8.016 23.870 1.00 95.62 84 LEU A CA 1
ATOM 620 C C . LEU A 1 84 ? -13.241 7.603 24.806 1.00 95.62 84 LEU A C 1
ATOM 622 O O . LEU A 1 84 ? -14.048 8.449 25.184 1.00 95.62 84 LEU A O 1
ATOM 626 N N . TYR A 1 85 ? -13.324 6.333 25.223 1.00 92.12 85 TYR A N 1
ATOM 627 C CA . TYR A 1 85 ? -14.410 5.838 26.078 1.00 92.12 85 TYR A CA 1
ATOM 628 C C . TYR A 1 85 ? -14.614 6.675 27.350 1.00 92.12 85 TYR A C 1
ATOM 630 O O . TYR A 1 85 ? -15.744 6.828 27.824 1.00 92.12 85 TYR A O 1
ATOM 638 N N . ARG A 1 86 ? -13.517 7.215 27.899 1.00 92.56 86 ARG A N 1
ATOM 639 C CA . ARG A 1 86 ? -13.492 8.042 29.116 1.00 92.56 86 ARG A CA 1
ATOM 640 C C . ARG A 1 86 ? -13.346 9.544 28.862 1.00 92.56 86 ARG A C 1
ATOM 642 O O . ARG A 1 86 ? -13.214 10.287 29.832 1.00 92.56 86 ARG A O 1
ATOM 649 N N . LEU A 1 87 ? -13.379 9.985 27.607 1.00 92.62 87 LEU A N 1
ATOM 650 C CA . LEU A 1 87 ? -13.354 11.405 27.274 1.00 92.62 87 LEU A CA 1
ATOM 651 C C . LEU A 1 87 ? -14.641 12.066 27.787 1.00 92.62 87 LEU A C 1
ATOM 653 O O . LEU A 1 87 ? -15.744 11.571 27.519 1.00 92.62 87 LEU A O 1
ATOM 657 N N . SER A 1 88 ? -14.508 13.148 28.556 1.00 88.94 88 SER A N 1
ATOM 658 C CA . SER A 1 88 ? -15.662 13.777 29.212 1.00 88.94 88 SER A CA 1
ATOM 659 C C . SER A 1 88 ? -16.354 14.781 28.296 1.00 88.94 88 SER A C 1
ATOM 661 O O . SER A 1 88 ? -17.583 14.882 28.321 1.00 88.94 88 SER A O 1
ATOM 663 N N . ALA A 1 89 ? -15.584 15.475 27.458 1.00 89.25 89 ALA A N 1
ATOM 664 C CA . ALA A 1 89 ? -16.084 16.395 26.444 1.00 89.25 89 ALA A CA 1
ATOM 665 C C . ALA A 1 89 ? -15.248 16.299 25.162 1.00 89.25 89 ALA A C 1
ATOM 667 O O . ALA A 1 89 ? -14.030 16.175 25.225 1.00 89.25 89 ALA A O 1
ATOM 668 N N . ALA A 1 90 ? -15.889 16.418 23.994 1.00 86.88 90 ALA A N 1
ATOM 669 C CA . ALA A 1 90 ? -15.202 16.336 22.702 1.00 86.88 90 ALA A CA 1
ATOM 670 C C . ALA A 1 90 ? -14.075 17.379 22.545 1.00 86.88 90 ALA A C 1
ATOM 672 O O . ALA A 1 90 ? -13.065 17.093 21.912 1.00 86.88 90 ALA A O 1
ATOM 673 N N . SER A 1 91 ? -14.209 18.549 23.183 1.00 86.25 91 SER A N 1
ATOM 674 C CA . SER A 1 91 ? -13.190 19.607 23.187 1.00 86.25 91 SER A CA 1
ATOM 675 C C . SER A 1 91 ? -11.883 19.228 23.888 1.00 86.25 91 SER A C 1
ATOM 677 O O . SER A 1 91 ? -10.868 19.868 23.648 1.00 86.25 91 SER A O 1
ATOM 679 N N . GLU A 1 92 ? -11.885 18.206 24.750 1.00 89.19 92 GLU A N 1
ATOM 680 C CA . GLU A 1 92 ? -10.665 17.709 25.407 1.00 89.19 92 GLU A CA 1
ATOM 681 C C . GLU A 1 92 ? -9.729 16.999 24.414 1.00 89.19 92 GLU A C 1
ATOM 683 O O . GLU A 1 92 ? -8.559 16.794 24.720 1.00 89.19 92 GLU A O 1
ATOM 688 N N . LEU A 1 93 ? -10.211 16.633 23.217 1.00 89.62 93 LEU A N 1
ATOM 689 C CA . LEU A 1 93 ? -9.393 15.968 22.203 1.00 89.62 93 LEU A CA 1
ATOM 690 C C . LEU A 1 93 ? -8.226 16.849 21.722 1.00 89.62 93 LEU A C 1
ATOM 692 O O . LEU A 1 93 ? -7.136 16.330 21.484 1.00 89.62 93 LEU A O 1
ATOM 696 N N . ASP A 1 94 ? -8.426 18.168 21.656 1.00 85.81 94 ASP A N 1
ATOM 697 C CA . ASP A 1 94 ? -7.370 19.129 21.315 1.00 85.81 94 ASP A CA 1
ATOM 698 C C . ASP A 1 94 ? -6.266 19.136 22.388 1.00 85.81 94 ASP A C 1
ATOM 700 O O . ASP A 1 94 ? -5.078 19.160 22.075 1.00 85.81 94 ASP A O 1
ATOM 704 N N . GLU A 1 95 ? -6.640 19.037 23.671 1.00 88.44 95 GLU A N 1
ATOM 705 C CA . GLU A 1 95 ? -5.687 18.981 24.792 1.00 88.44 95 GLU A CA 1
ATOM 706 C C . GLU A 1 95 ? -4.849 17.690 24.790 1.00 88.44 95 GLU A C 1
ATOM 708 O O . GLU A 1 95 ? -3.742 17.669 25.332 1.00 88.44 95 GLU A O 1
ATOM 713 N N . LEU A 1 96 ? -5.346 16.622 24.152 1.00 90.25 96 LEU A N 1
ATOM 714 C CA . LEU A 1 96 ? -4.615 15.367 23.944 1.00 90.25 96 LEU A CA 1
ATOM 715 C C . LEU A 1 96 ? -3.606 15.438 22.783 1.00 90.25 96 LEU A C 1
ATOM 717 O O . LEU A 1 96 ? -2.917 14.449 22.526 1.00 90.25 96 LEU A O 1
ATOM 721 N N . GLY A 1 97 ? -3.504 16.579 22.094 1.00 92.00 97 GLY A N 1
ATOM 722 C CA . GLY A 1 97 ? -2.570 16.787 20.987 1.00 92.00 97 GLY A CA 1
ATOM 723 C C . GLY A 1 97 ? -2.951 16.014 19.724 1.00 92.00 97 GLY A C 1
ATOM 724 O O . GLY A 1 97 ? -2.087 15.448 19.049 1.00 92.00 97 GLY A O 1
ATOM 725 N N . PHE A 1 98 ? -4.254 15.902 19.443 1.00 94.44 98 PHE A N 1
ATOM 726 C CA . PHE A 1 98 ? -4.762 15.117 18.318 1.00 94.44 98 PHE A CA 1
ATOM 727 C C . PHE A 1 98 ? -4.261 15.643 16.966 1.00 94.44 98 PHE A C 1
ATOM 729 O O . PHE A 1 98 ? -3.788 14.858 16.145 1.00 94.44 98 PHE A O 1
ATOM 736 N N . ASP A 1 99 ? -4.277 16.958 16.751 1.00 93.00 99 ASP A N 1
ATOM 737 C CA . ASP A 1 99 ? -3.800 17.561 15.503 1.00 93.00 99 ASP A CA 1
ATOM 738 C C . ASP A 1 99 ? -2.287 17.371 15.313 1.00 93.00 99 ASP A C 1
ATOM 740 O O . ASP A 1 99 ? -1.830 17.041 14.214 1.00 93.00 99 ASP A O 1
ATOM 744 N N . GLU A 1 100 ? -1.493 17.509 16.379 1.00 94.38 100 GLU A N 1
ATOM 745 C CA . GLU A 1 100 ? -0.052 17.254 16.347 1.00 94.38 100 GLU A CA 1
ATOM 746 C C . GLU A 1 100 ? 0.258 15.785 16.045 1.00 94.38 100 GLU A C 1
ATOM 748 O O . GLU A 1 100 ? 1.166 15.495 15.260 1.00 94.38 100 GLU A O 1
ATOM 753 N N . ALA A 1 101 ? -0.512 14.865 16.629 1.00 95.00 101 ALA A N 1
ATOM 754 C CA . ALA A 1 101 ? -0.417 13.437 16.356 1.00 95.00 101 ALA A CA 1
ATOM 755 C C . ALA A 1 101 ? -0.707 13.132 14.876 1.00 95.00 101 ALA A C 1
ATOM 757 O O . ALA A 1 101 ? 0.055 12.417 14.226 1.00 95.00 101 ALA A O 1
ATOM 758 N N . LEU A 1 102 ? -1.757 13.719 14.296 1.00 95.19 102 LEU A N 1
ATOM 759 C CA . LEU A 1 102 ? -2.077 13.527 12.877 1.00 95.19 102 LEU A CA 1
ATOM 760 C C . LEU A 1 102 ? -1.060 14.179 11.934 1.00 95.19 102 LEU A C 1
ATOM 762 O O . LEU A 1 102 ? -0.817 13.666 10.843 1.00 95.19 102 LEU A O 1
ATOM 766 N N . ALA A 1 103 ? -0.425 15.280 12.334 1.00 95.25 103 ALA A N 1
ATOM 767 C CA . ALA A 1 103 ? 0.641 15.889 11.542 1.00 95.25 103 ALA A CA 1
ATOM 768 C C . ALA A 1 103 ? 1.890 14.990 11.438 1.00 95.25 103 ALA A C 1
ATOM 770 O O . ALA A 1 103 ? 2.631 15.078 10.457 1.00 95.25 103 ALA A O 1
ATOM 771 N N . GLN A 1 104 ? 2.128 14.134 12.438 1.00 94.44 104 GLN A N 1
ATOM 772 C CA . GLN A 1 104 ? 3.311 13.270 12.532 1.00 94.44 104 GLN A CA 1
ATOM 773 C C . GLN A 1 104 ? 3.034 11.813 12.137 1.00 94.44 104 GLN A C 1
ATOM 775 O O . GLN A 1 104 ? 3.955 11.104 11.729 1.00 94.44 104 GLN A O 1
ATOM 780 N N . GLY A 1 105 ? 1.782 11.367 12.219 1.00 96.88 105 GLY A N 1
ATOM 781 C CA . GLY A 1 105 ? 1.401 9.971 12.060 1.00 96.88 105 GLY A CA 1
ATOM 782 C C . GLY A 1 105 ? -0.067 9.779 11.688 1.00 96.88 105 GLY A C 1
ATOM 783 O O . GLY A 1 105 ? -0.718 10.671 11.150 1.00 96.88 105 GLY A O 1
ATOM 784 N N . ALA A 1 106 ? -0.582 8.580 11.935 1.00 97.94 106 ALA A N 1
ATOM 785 C CA . ALA A 1 106 ? -1.977 8.217 11.723 1.00 97.94 106 ALA A CA 1
ATOM 786 C C . ALA A 1 106 ? -2.697 8.016 13.064 1.00 97.94 106 ALA A C 1
ATOM 788 O O . ALA A 1 106 ? -2.137 7.458 14.010 1.00 97.94 106 ALA A O 1
ATOM 789 N N . GLY A 1 107 ? -3.955 8.443 13.132 1.00 97.62 107 GLY A N 1
ATOM 790 C CA . GLY A 1 107 ? -4.823 8.265 14.290 1.00 97.62 107 GLY A CA 1
ATOM 791 C C . GLY A 1 107 ? -5.625 6.971 14.206 1.00 97.62 107 GLY A C 1
ATOM 792 O O . GLY A 1 107 ? -6.285 6.691 13.205 1.00 97.62 107 GLY A O 1
ATOM 793 N N . LEU A 1 108 ? -5.623 6.200 15.285 1.00 98.06 108 LEU A N 1
ATOM 794 C CA . LEU A 1 108 ? -6.465 5.026 15.463 1.00 98.06 108 LEU A CA 1
ATOM 795 C C . LEU A 1 108 ? -7.378 5.265 16.659 1.00 98.06 108 LEU A C 1
ATOM 797 O O . LEU A 1 108 ? -6.920 5.234 17.794 1.00 98.06 108 LEU A O 1
ATOM 801 N N . VAL A 1 109 ? -8.653 5.543 16.410 1.00 97.94 109 VAL A N 1
ATOM 802 C CA . VAL A 1 109 ? -9.559 6.104 17.419 1.00 97.94 109 VAL A CA 1
ATOM 803 C C . VAL A 1 109 ? -10.654 5.107 17.769 1.00 97.94 109 VAL A C 1
ATOM 805 O O . VAL A 1 109 ? -11.564 4.881 16.977 1.00 97.94 109 VAL A O 1
ATOM 808 N N . GLU A 1 110 ? -10.606 4.529 18.965 1.00 97.75 110 GLU A N 1
ATOM 809 C CA . GLU A 1 110 ? -11.726 3.782 19.539 1.00 97.75 110 GLU A CA 1
ATOM 810 C C . GLU A 1 110 ? -12.770 4.731 20.146 1.00 97.75 110 GLU A C 1
ATOM 812 O O . GLU A 1 110 ? -12.430 5.767 20.721 1.00 97.75 110 GLU A O 1
ATOM 817 N N . TRP A 1 111 ? -14.047 4.344 20.050 1.00 96.12 111 TRP A N 1
ATOM 818 C CA . TRP A 1 111 ? -15.201 5.139 20.510 1.00 96.12 111 TRP A CA 1
ATOM 819 C C . TRP A 1 111 ? -15.291 6.525 19.841 1.00 96.12 111 TRP A C 1
ATOM 821 O O . TRP A 1 111 ? -15.425 7.544 20.526 1.00 96.12 111 TRP A O 1
ATOM 831 N N . PRO A 1 112 ? -15.237 6.591 18.494 1.00 95.75 112 PRO A N 1
ATOM 832 C CA . PRO A 1 112 ? -15.193 7.848 17.744 1.00 95.75 112 PRO A CA 1
ATOM 833 C C . PRO A 1 112 ? -16.402 8.760 17.983 1.00 95.75 112 PRO A C 1
ATOM 835 O O . PRO A 1 112 ? -16.307 9.970 17.814 1.00 95.75 112 PRO A O 1
ATOM 838 N N . GLU A 1 113 ? -17.540 8.213 18.405 1.00 94.12 113 GLU A N 1
ATOM 839 C CA . GLU A 1 113 ? -18.735 8.971 18.784 1.00 94.12 113 GLU A CA 1
ATOM 840 C C . GLU A 1 113 ? -18.495 9.980 19.918 1.00 94.12 113 GLU A C 1
ATOM 842 O O . GLU A 1 113 ? -19.236 10.952 20.020 1.00 94.12 113 GLU A O 1
ATOM 847 N N . ARG A 1 114 ? -17.453 9.789 20.738 1.00 93.25 114 ARG A N 1
ATOM 848 C CA . ARG A 1 114 ? -17.073 10.712 21.820 1.00 93.25 114 ARG A CA 1
ATOM 849 C C . ARG A 1 114 ? -16.363 11.970 21.325 1.00 93.25 114 ARG A C 1
ATOM 851 O O . ARG A 1 114 ? -16.353 12.967 22.036 1.00 93.25 114 ARG A O 1
ATOM 858 N N . ALA A 1 115 ? -15.802 11.931 20.120 1.00 90.12 115 ALA A N 1
ATOM 859 C CA . ALA A 1 115 ? -15.152 13.075 19.488 1.00 90.12 115 ALA A CA 1
ATOM 860 C C . ALA A 1 115 ? -16.131 13.972 18.707 1.00 90.12 115 ALA A C 1
ATOM 862 O O . ALA A 1 115 ? -15.741 15.039 18.244 1.00 90.12 115 ALA A O 1
ATOM 863 N N . GLU A 1 116 ? -17.399 13.573 18.548 1.00 84.81 116 GLU A N 1
ATOM 864 C CA . GLU A 1 116 ? -18.423 14.338 17.822 1.00 84.81 116 GLU A CA 1
ATOM 865 C C . GLU A 1 116 ? -17.920 14.892 16.467 1.00 84.81 116 GLU A C 1
ATOM 867 O O . GLU A 1 116 ? -17.602 14.124 15.559 1.00 84.81 116 GLU A O 1
ATOM 872 N N . ALA A 1 117 ? -17.860 16.220 16.311 1.00 85.00 117 ALA A N 1
ATOM 873 C CA . ALA A 1 117 ? -17.441 16.906 15.088 1.00 85.00 117 ALA A CA 1
ATOM 874 C C . ALA A 1 117 ? -15.922 17.153 14.983 1.00 85.00 117 ALA A C 1
ATOM 876 O O . ALA A 1 117 ? -15.488 17.728 13.985 1.00 85.00 117 ALA A O 1
ATOM 877 N N . TYR A 1 118 ? -15.130 16.741 15.979 1.00 88.69 118 TYR A N 1
ATOM 878 C CA . TYR A 1 118 ? -13.677 16.942 15.994 1.00 88.69 118 TYR A CA 1
ATOM 879 C C . TYR A 1 118 ? -12.922 15.941 15.114 1.00 88.69 118 TYR A C 1
ATOM 881 O O . TYR A 1 118 ? -11.791 16.204 14.715 1.00 88.69 118 TYR A O 1
ATOM 889 N N . LEU A 1 119 ? -13.533 14.806 14.756 1.00 91.44 119 LEU A N 1
ATOM 890 C CA . LEU A 1 119 ? -12.903 13.903 13.797 1.00 91.44 119 LEU A CA 1
ATOM 891 C C . LEU A 1 119 ? -12.905 14.508 12.386 1.00 91.44 119 LEU A C 1
ATOM 893 O O . LEU A 1 119 ? -13.926 15.051 11.946 1.00 91.44 119 LEU A O 1
ATOM 897 N N . PRO A 1 120 ? -11.807 14.351 11.624 1.00 92.12 120 PRO A N 1
ATOM 898 C CA . PRO A 1 120 ? -11.767 14.764 10.233 1.00 92.12 120 PRO A CA 1
ATOM 899 C C . PRO A 1 120 ? -12.883 1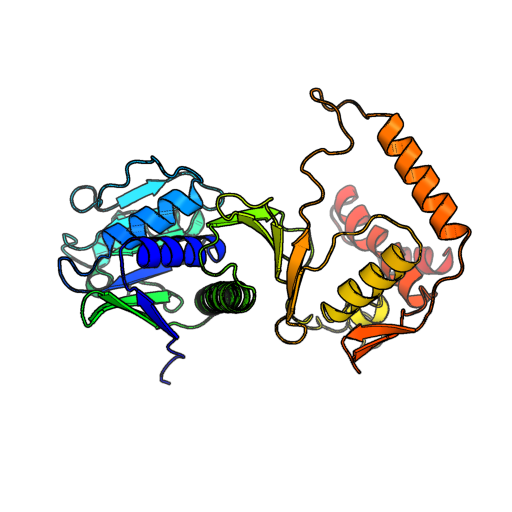4.091 9.433 1.00 92.12 120 PRO A C 1
ATOM 901 O O . PRO A 1 120 ? -13.134 12.895 9.572 1.00 92.12 120 PRO A O 1
ATOM 904 N N . LYS A 1 121 ? -13.511 14.830 8.512 1.00 92.06 121 LYS A N 1
ATOM 905 C CA . LYS A 1 121 ? -14.544 14.271 7.615 1.00 92.06 121 LYS A CA 1
ATOM 906 C C . LYS A 1 121 ? -14.020 13.141 6.723 1.00 92.06 121 LYS A C 1
ATOM 908 O O . LYS A 1 121 ? -14.796 12.319 6.256 1.00 92.06 121 LYS A O 1
ATOM 913 N N . THR A 1 122 ? -12.708 13.108 6.506 1.00 93.81 122 THR A N 1
ATOM 914 C CA . THR A 1 122 ? -11.986 12.081 5.749 1.00 93.81 122 THR A CA 1
ATOM 915 C C . THR A 1 122 ? -11.629 10.848 6.584 1.00 93.81 122 THR A C 1
ATOM 917 O O . THR A 1 122 ? -10.959 9.954 6.069 1.00 93.81 122 THR A O 1
ATOM 920 N N . ALA A 1 123 ? -12.023 10.790 7.862 1.00 96.06 123 ALA A N 1
ATOM 921 C CA . ALA A 1 123 ? -11.812 9.615 8.698 1.00 96.06 123 ALA A CA 1
ATOM 922 C C . ALA A 1 123 ? -12.545 8.399 8.115 1.00 96.06 123 ALA A C 1
ATOM 924 O O . ALA A 1 123 ? -13.708 8.478 7.712 1.00 96.06 123 ALA A O 1
ATOM 925 N N . VAL A 1 124 ? -11.868 7.254 8.104 1.00 97.75 124 VAL A N 1
ATOM 926 C CA . VAL A 1 124 ? -12.469 5.979 7.716 1.00 97.75 124 VAL A CA 1
ATOM 927 C C . VAL A 1 124 ? -13.105 5.366 8.951 1.00 97.75 124 VAL A C 1
ATOM 929 O O . VAL A 1 124 ? -12.416 4.972 9.891 1.00 97.75 124 VAL A O 1
ATOM 932 N N . LEU A 1 125 ? -14.430 5.279 8.953 1.00 97.88 125 LEU A N 1
ATOM 933 C CA . LEU A 1 125 ? -15.185 4.616 10.003 1.00 97.88 125 LEU A CA 1
ATOM 934 C C . LEU A 1 125 ? -15.217 3.110 9.745 1.00 97.88 125 LEU A C 1
ATOM 936 O O . LEU A 1 125 ? -15.639 2.675 8.675 1.00 97.88 125 LEU A O 1
ATOM 940 N N . ILE A 1 126 ? -14.829 2.337 10.753 1.00 98.25 126 ILE A N 1
ATOM 941 C CA . ILE A 1 126 ? -14.871 0.879 10.784 1.00 98.25 126 ILE A CA 1
ATOM 942 C C . ILE A 1 126 ? -15.816 0.476 11.912 1.00 98.25 126 ILE A C 1
ATOM 944 O O . ILE A 1 126 ? -15.478 0.577 13.091 1.00 98.25 126 ILE A O 1
ATOM 948 N N . GLU A 1 127 ? -17.014 0.036 11.552 1.00 98.00 127 GLU A N 1
ATOM 949 C CA . GLU A 1 127 ? -17.998 -0.483 12.495 1.00 98.00 127 GLU A CA 1
ATOM 950 C C . GLU A 1 127 ? -17.880 -2.008 12.591 1.00 98.00 127 GLU A C 1
ATOM 952 O O . GLU A 1 127 ? -18.004 -2.713 11.590 1.00 98.00 127 GLU A O 1
ATOM 957 N N . LEU A 1 128 ? -17.631 -2.515 13.799 1.00 98.00 128 LEU A N 1
ATOM 958 C CA . LEU A 1 128 ? -17.573 -3.941 14.110 1.00 98.00 128 LEU A CA 1
ATOM 959 C C . LEU A 1 128 ? -18.892 -4.386 14.744 1.00 98.00 128 LEU A C 1
ATOM 961 O O . LEU A 1 128 ? -19.247 -3.937 15.836 1.00 98.00 128 LEU A O 1
ATOM 965 N N . VAL A 1 129 ? -19.588 -5.303 14.075 1.00 96.88 129 VAL A N 1
ATOM 966 C CA . VAL A 1 129 ? -20.887 -5.837 14.507 1.00 96.88 129 VAL A CA 1
ATOM 967 C C . VAL A 1 129 ? -20.777 -7.341 14.740 1.00 96.88 129 VAL A C 1
ATOM 969 O O . VAL A 1 129 ? -20.146 -8.053 13.961 1.00 96.88 129 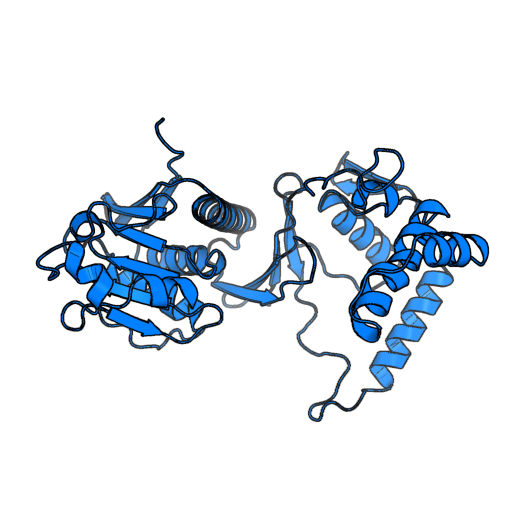VAL A O 1
ATOM 972 N N . HIS A 1 130 ? -21.389 -7.847 15.811 1.00 94.75 130 HIS A N 1
ATOM 973 C CA . HIS A 1 130 ? -21.535 -9.288 16.022 1.00 94.75 130 HIS A CA 1
ATOM 974 C C . HIS A 1 130 ? -22.374 -9.910 14.899 1.00 94.75 130 HIS A C 1
ATOM 976 O O . HIS A 1 130 ? -23.492 -9.463 14.650 1.00 94.75 130 HIS A O 1
ATOM 982 N N . GLN A 1 131 ? -21.845 -10.940 14.237 1.00 95.00 131 GLN A N 1
ATOM 983 C CA . GLN A 1 131 ? -22.572 -11.685 13.214 1.00 95.00 131 GLN A CA 1
ATOM 984 C C . GLN A 1 131 ? -22.164 -13.156 13.276 1.00 95.00 131 GLN A C 1
ATOM 986 O O . GLN A 1 131 ? -20.989 -13.473 13.100 1.00 95.00 131 GLN A O 1
ATOM 991 N N . ASP A 1 132 ? -23.143 -14.031 13.508 1.00 92.44 132 ASP A N 1
ATOM 992 C CA . ASP A 1 132 ? -22.934 -15.466 13.721 1.00 92.44 132 ASP A CA 1
ATOM 993 C C . ASP A 1 132 ? -21.867 -15.717 14.809 1.00 92.44 132 ASP A C 1
ATOM 995 O O . ASP A 1 132 ? -21.866 -15.044 15.845 1.00 92.44 132 ASP A O 1
ATOM 999 N N . ASP A 1 133 ? -20.942 -16.649 14.572 1.00 90.50 133 ASP A N 1
ATOM 1000 C CA . ASP A 1 133 ? -19.797 -16.910 15.455 1.00 90.50 133 ASP A CA 1
ATOM 1001 C C . ASP A 1 133 ? -18.656 -15.880 15.286 1.00 90.50 133 ASP A C 1
ATOM 1003 O O . ASP A 1 133 ? -17.698 -15.871 16.061 1.00 90.50 133 ASP A O 1
ATOM 1007 N N . GLY A 1 134 ? -18.767 -14.981 14.301 1.00 94.50 134 GLY A N 1
ATOM 1008 C CA . GLY A 1 134 ? -17.740 -14.020 13.906 1.00 94.50 134 GLY A CA 1
ATOM 1009 C C . GLY A 1 134 ? -18.149 -12.554 14.083 1.00 94.50 134 GLY A C 1
ATOM 1010 O O . GLY A 1 134 ? -18.920 -12.171 14.975 1.00 94.50 134 GLY A O 1
ATOM 1011 N N . ARG A 1 135 ? -17.577 -11.684 13.248 1.00 95.88 135 ARG A N 1
ATOM 1012 C CA . ARG A 1 135 ? -17.880 -10.246 13.189 1.00 95.88 135 ARG A CA 1
ATOM 1013 C C . ARG A 1 135 ? -18.061 -9.803 11.746 1.00 95.88 135 ARG A C 1
ATOM 1015 O O . ARG A 1 135 ? -17.379 -10.294 10.856 1.00 95.88 135 ARG A O 1
ATOM 1022 N N . LEU A 1 136 ? -18.912 -8.814 11.523 1.00 97.6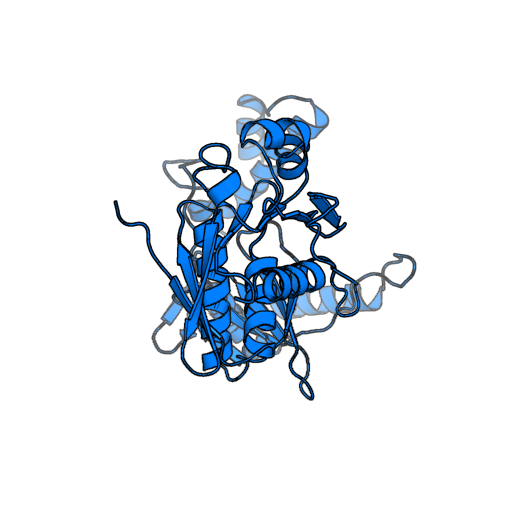2 136 LEU A N 1
ATOM 1023 C CA . LEU A 1 136 ? -18.928 -8.050 10.284 1.00 97.62 136 LEU A CA 1
ATOM 1024 C C . LEU A 1 136 ? -18.215 -6.721 10.524 1.00 97.62 136 LEU A C 1
ATOM 1026 O O . LEU A 1 136 ? -18.619 -5.956 11.399 1.00 97.62 136 LEU A O 1
ATOM 1030 N N . ALA A 1 137 ? -17.168 -6.449 9.751 1.00 98.25 137 ALA A N 1
ATOM 1031 C CA . ALA A 1 137 ? -16.552 -5.135 9.671 1.00 98.25 137 ALA A CA 1
ATOM 1032 C C . ALA A 1 137 ? -17.174 -4.356 8.509 1.00 98.25 137 ALA A C 1
ATOM 1034 O O . ALA A 1 137 ? -17.080 -4.781 7.355 1.00 98.25 137 ALA A O 1
ATOM 1035 N N . ARG A 1 138 ? -17.792 -3.213 8.811 1.00 98.19 138 ARG A N 1
ATOM 1036 C CA . ARG A 1 138 ? -18.312 -2.264 7.823 1.00 98.19 138 ARG A CA 1
ATOM 1037 C C . ARG A 1 138 ? -17.411 -1.048 7.763 1.00 98.19 138 ARG A C 1
ATOM 1039 O O . ARG A 1 138 ? -17.274 -0.330 8.748 1.00 98.19 138 ARG A O 1
ATOM 1046 N N . LEU A 1 139 ? -16.808 -0.818 6.607 1.00 98.06 139 LEU A N 1
ATOM 1047 C CA . LEU A 1 139 ? -15.931 0.312 6.364 1.00 98.06 139 LEU A CA 1
ATOM 1048 C C . LEU A 1 139 ? -16.682 1.347 5.540 1.00 98.06 139 LEU A C 1
ATOM 1050 O O . LEU A 1 139 ? -17.221 1.032 4.481 1.00 98.06 139 LEU A O 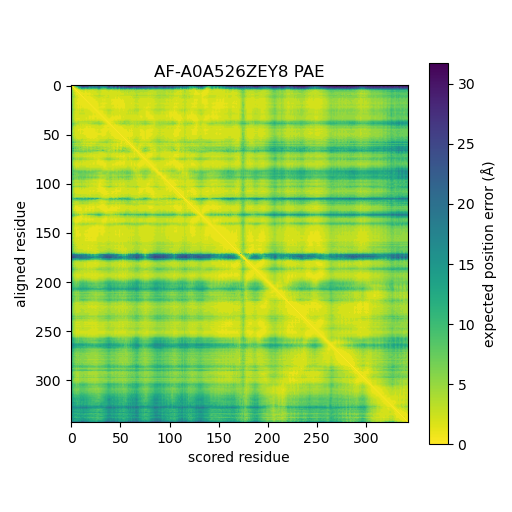1
ATOM 1054 N N . SER A 1 140 ? -16.692 2.585 6.011 1.00 96.88 140 SER A N 1
ATOM 1055 C CA . SER A 1 140 ? -17.312 3.711 5.317 1.00 96.88 140 SER A CA 1
ATOM 1056 C C . SER A 1 140 ? -16.454 4.959 5.458 1.00 96.88 140 SER A C 1
ATOM 1058 O O . SER A 1 140 ? -15.786 5.155 6.471 1.00 96.88 140 SER A O 1
ATOM 1060 N N . GLY A 1 141 ? -16.472 5.804 4.440 1.00 93.81 141 GLY A N 1
ATOM 1061 C CA . GLY A 1 141 ? -15.723 7.051 4.427 1.00 93.81 141 GLY A CA 1
ATOM 1062 C C . GLY A 1 141 ? -15.661 7.627 3.022 1.00 93.81 141 GLY A C 1
ATOM 1063 O O . GLY A 1 141 ? -16.275 7.107 2.088 1.00 93.81 141 GLY A O 1
ATOM 1064 N N . GLU A 1 142 ? -14.907 8.706 2.878 1.00 92.69 142 GLU A N 1
ATOM 1065 C CA . GLU A 1 142 ? -14.638 9.336 1.592 1.00 92.69 142 GLU A CA 1
ATOM 1066 C C . GLU A 1 142 ? -13.195 9.843 1.522 1.00 92.69 142 GLU A C 1
ATOM 1068 O O . GLU A 1 142 ? -12.512 10.007 2.535 1.00 92.69 142 GLU A O 1
ATOM 1073 N N . GLY A 1 143 ? -12.727 10.086 0.300 1.00 93.75 143 GLY A N 1
ATOM 1074 C CA . GLY A 1 143 ? -11.393 10.606 0.041 1.00 93.75 143 GLY A CA 1
ATOM 1075 C C . GLY A 1 143 ? -10.288 9.551 0.081 1.00 93.75 143 GLY A C 1
ATOM 1076 O O . GLY A 1 143 ? -10.513 8.341 0.147 1.00 93.75 143 GLY A O 1
ATOM 1077 N N . ALA A 1 144 ? -9.052 10.044 0.022 1.00 94.38 144 ALA A N 1
ATOM 1078 C CA . ALA A 1 144 ? -7.894 9.227 -0.311 1.00 94.38 144 ALA A CA 1
ATOM 1079 C C . ALA A 1 144 ? -7.592 8.119 0.718 1.00 94.38 144 ALA A C 1
ATOM 1081 O O . ALA A 1 144 ? -7.064 7.078 0.338 1.00 94.38 144 ALA A O 1
ATOM 1082 N N . ALA A 1 145 ? -7.897 8.324 2.005 1.00 95.81 145 ALA A N 1
ATOM 1083 C CA . ALA A 1 145 ? -7.704 7.303 3.040 1.00 95.81 145 ALA A CA 1
ATOM 1084 C C . ALA A 1 145 ? -8.633 6.100 2.813 1.00 95.81 145 ALA A C 1
ATOM 1086 O O . ALA A 1 145 ? -8.177 4.956 2.779 1.00 95.81 145 ALA A O 1
ATOM 1087 N N . PHE A 1 146 ? -9.919 6.363 2.562 1.00 97.44 146 PHE A N 1
ATOM 1088 C CA . PHE A 1 146 ? -10.900 5.325 2.256 1.00 97.44 146 PHE A CA 1
ATOM 1089 C C . PHE A 1 146 ? -10.560 4.586 0.956 1.00 97.44 146 PHE A C 1
ATOM 1091 O O . PHE A 1 146 ? -10.594 3.359 0.921 1.00 97.44 146 PHE A O 1
ATOM 1098 N N . GLU A 1 147 ? -10.162 5.308 -0.095 1.00 96.00 147 GLU A N 1
ATOM 1099 C CA . GLU A 1 147 ? -9.750 4.709 -1.372 1.00 96.00 147 GLU A CA 1
ATOM 1100 C C . GLU A 1 147 ? -8.533 3.787 -1.217 1.00 96.00 147 GLU A C 1
ATOM 1102 O O . GLU A 1 147 ? -8.502 2.704 -1.802 1.00 96.00 147 GLU A O 1
ATOM 1107 N N . ARG A 1 148 ? -7.545 4.167 -0.393 1.00 96.25 148 ARG A N 1
ATOM 1108 C CA . ARG A 1 148 ? -6.393 3.302 -0.094 1.00 96.25 148 ARG A CA 1
ATOM 1109 C C . ARG A 1 148 ? -6.789 2.070 0.715 1.00 96.25 148 ARG A C 1
ATOM 1111 O O . ARG A 1 148 ? -6.298 0.984 0.411 1.00 96.25 148 ARG A O 1
ATOM 1118 N N . ALA A 1 149 ? -7.679 2.208 1.698 1.00 97.12 149 ALA A N 1
ATOM 1119 C CA . ALA A 1 149 ? -8.197 1.069 2.455 1.00 97.12 149 ALA A CA 1
ATOM 1120 C C . ALA A 1 149 ? -8.964 0.101 1.537 1.00 97.12 149 ALA A C 1
ATOM 1122 O O . ALA A 1 149 ? -8.671 -1.093 1.510 1.00 97.12 149 ALA A O 1
ATOM 1123 N N . ALA A 1 150 ? -9.866 0.624 0.700 1.00 97.62 150 ALA A N 1
ATOM 1124 C CA . ALA A 1 150 ? -10.596 -0.137 -0.311 1.00 97.62 150 ALA A CA 1
ATOM 1125 C C . ALA A 1 150 ? -9.651 -0.881 -1.261 1.00 97.62 150 ALA A C 1
ATOM 1127 O O . ALA A 1 150 ? -9.828 -2.068 -1.536 1.00 97.62 150 ALA A O 1
ATOM 1128 N N . ARG A 1 151 ? -8.604 -0.192 -1.725 1.00 97.00 151 ARG A N 1
ATOM 1129 C CA . ARG A 1 151 ? -7.581 -0.762 -2.597 1.00 97.00 151 ARG A CA 1
ATOM 1130 C C . ARG A 1 151 ? -6.819 -1.899 -1.922 1.00 97.00 151 ARG A C 1
ATOM 1132 O O . ARG A 1 151 ? -6.602 -2.929 -2.552 1.00 97.00 151 ARG A O 1
ATOM 1139 N N . SER A 1 152 ? -6.456 -1.736 -0.651 1.00 97.50 152 SER A N 1
ATOM 1140 C CA . SER A 1 152 ? -5.779 -2.779 0.122 1.00 97.50 152 SER A CA 1
ATOM 1141 C C . SER A 1 152 ? -6.672 -4.002 0.364 1.00 97.50 152 SER A C 1
ATOM 1143 O O . SER A 1 152 ? -6.192 -5.133 0.317 1.00 97.50 152 SER A O 1
ATOM 1145 N N . LEU A 1 153 ? -7.981 -3.806 0.546 1.00 97.94 153 LEU A N 1
ATOM 1146 C CA . LEU A 1 153 ? -8.942 -4.909 0.634 1.00 97.94 153 LEU A CA 1
ATOM 1147 C C . LEU A 1 153 ? -9.137 -5.625 -0.712 1.00 97.94 153 LEU A C 1
ATOM 1149 O O . LEU A 1 153 ? -9.276 -6.844 -0.733 1.00 97.94 153 LEU A O 1
ATOM 1153 N N . ALA A 1 154 ? -9.088 -4.906 -1.836 1.00 98.25 154 ALA A N 1
ATOM 1154 C CA . ALA A 1 154 ? -9.099 -5.523 -3.164 1.00 98.25 154 ALA A CA 1
ATOM 1155 C C . ALA A 1 154 ? -7.822 -6.343 -3.434 1.00 98.25 154 ALA A C 1
ATOM 1157 O O . ALA A 1 154 ? -7.879 -7.378 -4.093 1.00 98.25 154 ALA A O 1
ATOM 1158 N N . MET A 1 155 ? -6.674 -5.921 -2.891 1.00 98.19 155 MET A N 1
ATOM 1159 C CA . MET A 1 155 ? -5.435 -6.710 -2.922 1.00 98.19 155 MET A CA 1
ATOM 1160 C C . MET A 1 155 ? -5.575 -8.020 -2.140 1.00 98.19 155 MET A C 1
ATOM 1162 O O . MET A 1 155 ? -5.107 -9.055 -2.609 1.00 98.19 155 MET A O 1
ATOM 1166 N N . ARG A 1 156 ? -6.251 -7.998 -0.983 1.00 97.88 156 ARG A N 1
ATOM 1167 C CA . ARG A 1 156 ? -6.581 -9.217 -0.231 1.00 97.88 156 ARG A CA 1
ATOM 1168 C C . ARG A 1 156 ? -7.474 -10.155 -1.040 1.00 97.88 156 ARG A C 1
ATOM 1170 O O . ARG A 1 156 ? -7.167 -11.340 -1.116 1.00 97.88 156 ARG A O 1
ATOM 1177 N N . ASP A 1 157 ? -8.510 -9.632 -1.691 1.00 98.38 157 ASP A N 1
ATOM 1178 C CA . ASP A 1 157 ? -9.393 -10.435 -2.549 1.00 98.38 157 ASP A CA 1
ATOM 1179 C C . ASP A 1 157 ? -8.612 -11.060 -3.718 1.00 98.38 157 ASP A C 1
ATOM 1181 O O . ASP A 1 157 ? -8.772 -12.239 -4.027 1.00 98.38 157 ASP A O 1
ATOM 1185 N N . PHE A 1 158 ? -7.700 -10.303 -4.336 1.00 98.62 158 PHE A N 1
ATOM 1186 C CA . PHE A 1 158 ? -6.803 -10.831 -5.363 1.00 98.62 158 PHE A CA 1
ATOM 1187 C C . PHE A 1 158 ? -5.928 -11.974 -4.824 1.00 98.62 158 PHE A C 1
ATOM 1189 O O . PHE A 1 158 ? -5.852 -13.034 -5.451 1.00 98.62 158 PHE A O 1
ATOM 1196 N N . LEU A 1 159 ? -5.324 -11.812 -3.642 1.00 98.56 159 LEU A N 1
ATOM 1197 C CA . LEU A 1 159 ? -4.560 -12.881 -2.996 1.00 98.56 159 LEU A CA 1
ATOM 1198 C C . LEU A 1 159 ? -5.427 -14.115 -2.715 1.00 98.56 159 LEU A C 1
ATOM 1200 O O . LEU A 1 159 ? -4.980 -15.224 -2.994 1.00 98.56 159 LEU A O 1
ATOM 1204 N N . GLU A 1 160 ? -6.658 -13.947 -2.224 1.00 97.88 160 GLU A N 1
ATOM 1205 C CA . GLU A 1 160 ? -7.625 -15.035 -2.006 1.00 97.88 160 GLU A CA 1
ATOM 1206 C C . GLU A 1 160 ? -7.826 -15.850 -3.290 1.00 97.88 160 GLU A C 1
ATOM 1208 O O . GLU A 1 160 ? -7.613 -17.064 -3.299 1.00 97.88 160 GLU A O 1
ATOM 1213 N N . THR A 1 161 ? -8.120 -15.177 -4.409 1.00 98.12 161 THR A N 1
ATOM 1214 C CA . THR A 1 161 ? -8.315 -15.842 -5.710 1.00 98.12 161 THR A CA 1
ATOM 1215 C C . THR A 1 161 ? -7.060 -16.550 -6.224 1.00 98.12 161 THR A C 1
ATOM 1217 O O . THR A 1 161 ? -7.163 -17.539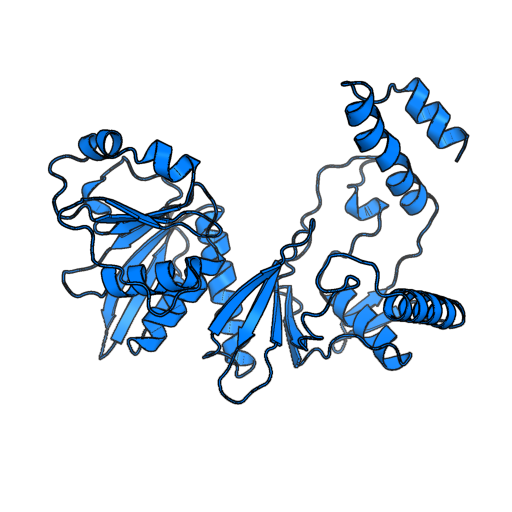 -6.949 1.00 98.12 161 THR A O 1
ATOM 1220 N N . ALA A 1 162 ? -5.875 -16.085 -5.822 1.00 97.75 162 ALA A N 1
ATOM 1221 C CA . ALA A 1 162 ? -4.593 -16.690 -6.161 1.00 97.75 162 ALA A CA 1
ATOM 1222 C C . ALA A 1 162 ? -4.178 -17.833 -5.209 1.00 97.75 162 ALA A C 1
ATOM 1224 O O . ALA A 1 162 ? -3.106 -18.411 -5.394 1.00 97.75 162 ALA A O 1
ATOM 1225 N N . GLY A 1 163 ? -4.983 -18.159 -4.188 1.00 97.62 163 GLY A N 1
ATOM 1226 C CA . GLY A 1 163 ? -4.660 -19.164 -3.164 1.00 97.62 163 GLY A CA 1
ATOM 1227 C C . GLY A 1 163 ? -3.707 -18.665 -2.069 1.00 97.62 163 GLY A C 1
ATOM 1228 O O . GLY A 1 163 ? -3.056 -19.463 -1.402 1.00 97.62 163 GLY A O 1
ATOM 1229 N N . TRP A 1 164 ? -3.602 -17.346 -1.906 1.00 98.00 164 TRP A N 1
ATOM 1230 C CA . TRP A 1 164 ? -2.749 -16.632 -0.946 1.00 98.00 164 TRP A CA 1
ATOM 1231 C C . TRP A 1 164 ? -3.563 -15.769 0.034 1.00 98.00 164 TRP A C 1
ATOM 1233 O O . TRP A 1 164 ? -3.010 -14.887 0.686 1.00 98.00 164 TRP A O 1
ATOM 1243 N N . GLY A 1 165 ? -4.871 -16.018 0.164 1.00 96.50 165 GLY A N 1
ATOM 1244 C CA . GLY A 1 165 ? -5.787 -15.238 1.014 1.00 96.50 165 GLY A CA 1
ATOM 1245 C C . GLY A 1 165 ? -5.365 -15.147 2.482 1.00 96.50 165 GLY A C 1
ATOM 1246 O O . GLY A 1 165 ? -5.525 -14.108 3.115 1.00 96.50 165 GLY A O 1
ATOM 1247 N N . GLU A 1 166 ? -4.694 -16.182 2.986 1.00 96.62 166 GLU A N 1
ATOM 1248 C CA . GLU A 1 166 ? -4.178 -16.261 4.357 1.00 96.62 166 GLU A CA 1
ATOM 1249 C C . GLU A 1 166 ? -2.744 -15.719 4.516 1.00 96.62 166 GLU A C 1
ATOM 1251 O O . GLU A 1 166 ? -2.174 -15.779 5.604 1.00 96.62 166 GLU A O 1
ATOM 1256 N N . ALA A 1 167 ? -2.127 -15.206 3.446 1.00 96.88 167 ALA A N 1
ATOM 1257 C CA . ALA A 1 167 ? -0.754 -14.720 3.495 1.00 96.88 167 ALA A CA 1
ATOM 1258 C C . ALA A 1 167 ? -0.630 -13.445 4.342 1.00 96.88 167 ALA A C 1
ATOM 1260 O O . ALA A 1 167 ? -1.443 -12.520 4.229 1.00 96.88 167 ALA A O 1
ATOM 1261 N N . GLN A 1 168 ? 0.438 -13.372 5.133 1.00 95.31 168 GLN A N 1
ATOM 1262 C CA . GLN A 1 168 ? 0.843 -12.142 5.807 1.00 95.31 168 GLN A CA 1
ATOM 1263 C C . GLN A 1 168 ? 1.362 -11.143 4.784 1.00 95.31 168 GLN A C 1
ATOM 1265 O O . GLN A 1 168 ? 2.041 -11.531 3.831 1.00 95.31 168 GLN A O 1
ATOM 1270 N N . ARG A 1 169 ? 1.073 -9.860 5.004 1.00 94.50 169 ARG A N 1
ATOM 1271 C CA . ARG A 1 169 ? 1.528 -8.757 4.148 1.00 94.50 169 ARG A CA 1
ATOM 1272 C C . ARG A 1 169 ? 2.438 -7.825 4.934 1.00 94.50 169 ARG A C 1
ATOM 1274 O O . ARG A 1 169 ? 2.128 -7.450 6.069 1.00 94.50 169 ARG A O 1
ATOM 1281 N N . ARG A 1 170 ? 3.563 -7.449 4.328 1.00 91.75 170 ARG A N 1
ATOM 1282 C CA . ARG A 1 170 ? 4.504 -6.468 4.875 1.00 91.75 170 ARG A CA 1
ATOM 1283 C C . ARG A 1 170 ? 4.937 -5.492 3.802 1.00 91.75 170 ARG A C 1
ATOM 1285 O O . ARG A 1 170 ? 5.186 -5.876 2.661 1.00 91.75 170 ARG A O 1
ATOM 1292 N N . TYR A 1 171 ? 5.050 -4.226 4.186 1.00 87.88 171 TYR A N 1
ATOM 1293 C CA . TYR A 1 171 ? 5.591 -3.198 3.311 1.00 8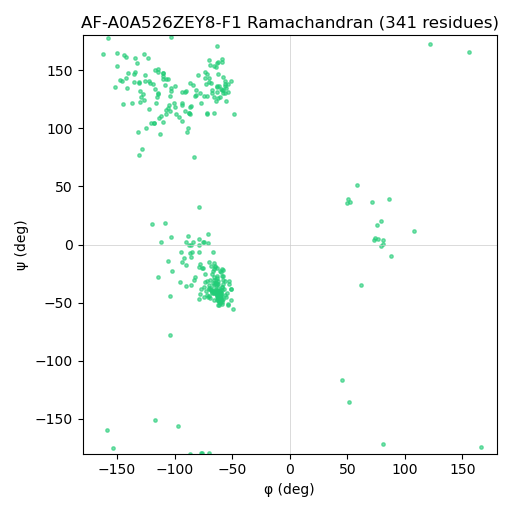7.88 171 TYR A CA 1
ATOM 1294 C C . TYR A 1 171 ? 7.008 -3.591 2.883 1.00 87.88 171 TYR A C 1
ATOM 1296 O O . TYR A 1 171 ? 7.828 -3.932 3.732 1.00 87.88 171 TYR A O 1
ATOM 1304 N N . PHE A 1 172 ? 7.292 -3.545 1.581 1.00 82.31 172 PHE A N 1
ATOM 1305 C CA . PHE A 1 172 ? 8.624 -3.848 1.067 1.00 82.31 172 PHE A CA 1
ATOM 1306 C C . PHE A 1 172 ? 9.345 -2.561 0.681 1.00 82.31 172 PHE A C 1
ATOM 1308 O O . PHE A 1 172 ? 10.177 -2.051 1.427 1.00 82.31 172 PHE A O 1
ATOM 1315 N N . ILE A 1 173 ? 8.987 -2.008 -0.474 1.00 72.69 173 ILE A N 1
ATOM 1316 C CA . ILE A 1 173 ? 9.565 -0.797 -1.048 1.00 72.69 173 ILE A CA 1
ATOM 1317 C C . ILE A 1 173 ? 8.459 -0.075 -1.826 1.00 72.69 173 ILE A C 1
ATOM 1319 O O . ILE A 1 173 ? 7.640 -0.697 -2.502 1.00 72.69 173 ILE A O 1
ATOM 1323 N N . GLY A 1 174 ? 8.454 1.252 -1.744 1.00 60.47 174 GLY A N 1
ATOM 1324 C CA . GLY A 1 174 ? 7.837 2.125 -2.737 1.00 60.47 174 GLY A CA 1
ATOM 1325 C C . GLY A 1 174 ? 8.953 2.713 -3.590 1.00 60.47 174 GLY A C 1
ATOM 1326 O O . GLY A 1 174 ? 9.970 3.145 -3.045 1.00 60.47 174 GLY A O 1
ATOM 1327 N N . ASP A 1 175 ? 8.804 2.682 -4.911 1.00 57.72 175 ASP A N 1
ATOM 1328 C CA . ASP A 1 175 ? 9.689 3.434 -5.798 1.00 57.72 175 ASP A CA 1
ATOM 1329 C C . ASP A 1 175 ? 9.144 4.868 -5.977 1.00 57.72 175 ASP A C 1
ATOM 1331 O O . ASP A 1 175 ? 8.122 5.242 -5.402 1.00 57.72 175 ASP A O 1
ATOM 1335 N N . ALA A 1 176 ? 9.827 5.705 -6.760 1.00 50.22 176 ALA A N 1
ATOM 1336 C CA . ALA A 1 176 ? 9.350 7.056 -7.076 1.00 50.22 176 ALA A CA 1
ATOM 1337 C C . ALA A 1 176 ? 8.130 7.073 -8.029 1.00 50.22 176 ALA A C 1
ATOM 1339 O O . ALA A 1 176 ? 7.758 8.132 -8.534 1.00 50.22 176 ALA A O 1
ATOM 1340 N N . SER A 1 177 ? 7.524 5.918 -8.323 1.00 63.03 177 SER A N 1
ATOM 1341 C CA . SER A 1 177 ? 6.353 5.797 -9.188 1.00 63.03 177 SER A CA 1
ATOM 1342 C C . SER A 1 177 ? 5.071 5.576 -8.378 1.00 63.03 177 SER A C 1
ATOM 1344 O O . SER A 1 177 ? 5.074 5.489 -7.154 1.00 63.03 177 SER A O 1
ATOM 1346 N N . ALA A 1 178 ? 3.932 5.473 -9.067 1.00 73.38 178 ALA A N 1
ATOM 1347 C CA . ALA A 1 178 ? 2.652 5.130 -8.442 1.00 73.38 178 ALA A CA 1
ATOM 1348 C C . ALA A 1 178 ? 2.568 3.658 -7.980 1.00 73.38 178 ALA A C 1
ATOM 1350 O O . ALA A 1 178 ? 1.519 3.228 -7.496 1.00 73.38 178 ALA A O 1
ATOM 1351 N N . ARG A 1 179 ? 3.640 2.878 -8.169 1.00 88.69 179 ARG A N 1
ATOM 1352 C CA . ARG A 1 179 ? 3.704 1.458 -7.832 1.00 88.69 179 ARG A CA 1
ATOM 1353 C C . ARG A 1 179 ? 4.112 1.272 -6.382 1.00 88.69 179 ARG A C 1
ATOM 1355 O O . ARG A 1 179 ? 5.016 1.931 -5.878 1.00 88.69 179 ARG A O 1
ATOM 1362 N N . SER A 1 180 ? 3.469 0.322 -5.723 1.00 91.00 180 SER A N 1
ATOM 1363 C CA . SER A 1 180 ? 3.863 -0.123 -4.391 1.00 91.00 180 SER A CA 1
ATOM 1364 C C . SER A 1 180 ? 4.072 -1.626 -4.376 1.00 91.00 180 SER A C 1
ATOM 1366 O O . SER A 1 180 ? 3.362 -2.366 -5.062 1.00 91.00 180 SER A O 1
ATOM 1368 N N . TYR A 1 181 ? 5.035 -2.063 -3.571 1.00 93.75 181 TYR A N 1
ATOM 1369 C CA . TYR A 1 181 ? 5.375 -3.466 -3.410 1.00 93.75 181 TYR A CA 1
ATOM 1370 C C . TYR A 1 181 ? 5.235 -3.885 -1.955 1.00 93.75 181 TYR A C 1
ATOM 1372 O O . TYR A 1 181 ? 5.647 -3.175 -1.032 1.00 93.75 181 TYR A O 1
ATOM 1380 N N . GLU A 1 182 ? 4.694 -5.077 -1.768 1.00 95.00 182 GLU A N 1
ATOM 1381 C CA . GLU A 1 182 ? 4.575 -5.731 -0.474 1.00 95.00 182 GLU A CA 1
ATOM 1382 C C . GLU A 1 182 ? 5.205 -7.118 -0.559 1.00 95.00 182 GLU A C 1
ATOM 1384 O O . GLU A 1 182 ? 5.050 -7.818 -1.562 1.00 95.00 182 GLU A O 1
ATOM 1389 N N . VAL A 1 183 ? 5.908 -7.530 0.494 1.00 95.19 183 VAL A N 1
ATOM 1390 C CA . VAL A 1 183 ? 6.265 -8.937 0.662 1.00 95.19 183 VAL A CA 1
ATOM 1391 C C . VAL A 1 183 ? 5.030 -9.655 1.175 1.00 95.19 183 VAL A C 1
ATOM 1393 O O . VAL A 1 183 ? 4.411 -9.219 2.150 1.00 95.19 183 VAL A O 1
ATOM 1396 N N . VAL A 1 184 ? 4.690 -10.767 0.528 1.00 96.75 184 VAL A N 1
ATOM 1397 C CA . VAL A 1 184 ? 3.653 -11.675 1.004 1.00 96.75 184 VAL A CA 1
ATOM 1398 C C . VAL A 1 184 ? 4.248 -13.020 1.379 1.00 96.75 184 VAL A C 1
ATOM 1400 O O . VAL A 1 184 ? 5.010 -13.622 0.618 1.00 96.75 184 VAL A O 1
ATOM 1403 N N . SER A 1 185 ? 3.892 -13.481 2.572 1.00 95.94 185 SER A N 1
ATOM 1404 C CA . SER A 1 185 ? 4.475 -14.666 3.194 1.00 95.94 185 SER A CA 1
ATOM 1405 C C . SER A 1 185 ? 3.378 -15.630 3.613 1.00 95.94 185 SER A C 1
ATOM 1407 O O . SER A 1 185 ? 2.433 -15.251 4.303 1.00 95.94 185 SER A O 1
ATOM 1409 N N . LEU A 1 186 ? 3.522 -16.892 3.218 1.00 95.94 186 LEU A N 1
ATOM 1410 C CA . LEU A 1 186 ? 2.620 -17.973 3.593 1.00 95.94 186 LEU A CA 1
ATOM 1411 C C . LEU A 1 186 ? 3.453 -19.146 4.115 1.00 95.94 186 LEU A C 1
ATOM 1413 O O . LEU A 1 186 ? 4.461 -19.517 3.515 1.00 95.94 186 LEU A O 1
ATOM 1417 N N . ALA A 1 187 ? 3.060 -19.701 5.262 1.00 93.94 187 ALA A N 1
ATOM 1418 C CA . ALA A 1 187 ? 3.844 -20.721 5.949 1.00 93.94 187 ALA A CA 1
ATOM 1419 C C . ALA A 1 187 ? 4.135 -21.927 5.038 1.00 93.94 187 ALA A C 1
ATOM 1421 O O . ALA A 1 187 ? 3.234 -22.489 4.419 1.00 93.94 187 ALA A O 1
ATOM 1422 N N . GLY A 1 188 ? 5.406 -22.330 4.975 1.00 95.25 188 GLY A N 1
ATOM 1423 C CA . GLY A 1 188 ? 5.855 -23.457 4.152 1.00 95.25 188 GLY A CA 1
ATOM 1424 C C . GLY A 1 188 ? 6.070 -23.141 2.669 1.00 95.25 188 GLY A C 1
ATOM 1425 O O . GLY A 1 188 ? 6.471 -24.039 1.932 1.00 95.25 188 GLY A O 1
ATOM 1426 N N . LEU A 1 189 ? 5.856 -21.896 2.228 1.00 96.06 189 LEU A N 1
ATOM 1427 C CA . LEU A 1 189 ? 6.115 -21.454 0.857 1.00 96.06 189 LEU A CA 1
ATOM 1428 C C . LEU A 1 189 ? 7.199 -20.361 0.817 1.00 96.06 189 LEU A C 1
ATOM 1430 O O . LEU A 1 189 ? 7.314 -19.581 1.765 1.00 96.06 189 LEU A O 1
ATOM 1434 N N . PRO A 1 190 ? 7.988 -20.267 -0.272 1.00 95.81 190 PRO A N 1
ATOM 1435 C CA . PRO A 1 190 ? 8.858 -19.117 -0.505 1.00 95.81 190 PRO A CA 1
ATOM 1436 C C . PRO A 1 190 ? 8.047 -17.812 -0.543 1.00 95.81 190 PRO A C 1
ATOM 1438 O O . PRO A 1 190 ? 6.929 -17.824 -1.069 1.00 95.81 190 PRO A O 1
ATOM 1441 N N . PRO A 1 191 ? 8.583 -16.690 -0.027 1.00 96.19 191 PRO A N 1
ATOM 1442 C CA . PRO A 1 191 ? 7.891 -15.410 -0.083 1.00 96.19 191 PRO A CA 1
ATOM 1443 C C . PRO A 1 191 ? 7.692 -14.956 -1.531 1.00 96.19 191 PRO A C 1
ATOM 1445 O O . PRO A 1 191 ? 8.433 -15.336 -2.441 1.00 96.19 191 PRO A O 1
ATOM 1448 N N . ARG A 1 192 ? 6.693 -14.101 -1.732 1.00 97.50 192 ARG A N 1
ATOM 1449 C CA . ARG A 1 192 ? 6.375 -13.486 -3.023 1.00 97.50 192 ARG A CA 1
ATOM 1450 C C . ARG A 1 192 ? 6.314 -11.971 -2.888 1.00 97.50 192 ARG A C 1
ATOM 1452 O O . ARG A 1 192 ? 6.213 -11.440 -1.784 1.00 97.50 192 ARG A O 1
ATOM 1459 N N . VAL A 1 193 ? 6.365 -11.279 -4.018 1.00 97.00 193 VAL A N 1
ATOM 1460 C CA . VAL A 1 193 ? 6.165 -9.832 -4.100 1.00 97.00 193 VAL A CA 1
ATOM 1461 C C . VAL A 1 193 ? 4.785 -9.562 -4.682 1.00 97.00 193 VAL A C 1
ATOM 1463 O O . VAL A 1 193 ? 4.487 -9.958 -5.808 1.00 97.00 193 VAL A O 1
ATOM 1466 N N . LEU A 1 194 ? 3.944 -8.874 -3.920 1.00 97.62 194 LEU A N 1
ATOM 1467 C CA . LEU A 1 194 ? 2.674 -8.345 -4.388 1.00 97.62 194 LEU A CA 1
ATOM 1468 C C . LEU A 1 194 ? 2.895 -6.922 -4.906 1.00 97.62 194 LEU A C 1
ATOM 1470 O O . LEU A 1 194 ? 3.245 -6.018 -4.149 1.00 97.62 194 LEU A O 1
ATOM 1474 N N . MET A 1 195 ? 2.697 -6.730 -6.206 1.00 96.69 195 MET A N 1
ATOM 1475 C CA . MET A 1 195 ? 2.741 -5.426 -6.858 1.00 96.69 195 MET A CA 1
ATOM 1476 C C . MET A 1 195 ? 1.334 -4.835 -6.930 1.00 96.69 195 MET A C 1
ATOM 1478 O O . MET A 1 195 ? 0.406 -5.475 -7.423 1.00 96.69 195 MET A O 1
ATOM 1482 N N . ASN A 1 196 ? 1.206 -3.575 -6.526 1.00 95.81 196 ASN A N 1
ATOM 1483 C CA . ASN A 1 196 ? 0.059 -2.724 -6.807 1.00 95.81 196 ASN A CA 1
ATOM 1484 C C . ASN A 1 196 ? 0.493 -1.605 -7.760 1.00 95.81 196 ASN A C 1
ATOM 1486 O O . ASN A 1 196 ? 1.247 -0.713 -7.383 1.00 95.81 196 ASN A O 1
ATOM 1490 N N . SER A 1 197 ? 0.012 -1.667 -8.999 1.00 94.56 197 SER A N 1
ATOM 1491 C CA . SER A 1 197 ? 0.312 -0.734 -10.084 1.00 94.56 197 SER A CA 1
ATOM 1492 C C . SER A 1 197 ? -0.996 -0.276 -10.740 1.00 94.56 197 SER A C 1
ATOM 1494 O O . SER A 1 197 ? -1.337 -0.772 -11.820 1.00 94.56 197 SER A O 1
ATOM 1496 N N . PRO A 1 198 ? -1.755 0.641 -10.109 1.00 92.94 198 PRO A N 1
ATOM 1497 C CA . PRO A 1 198 ? -2.998 1.139 -10.686 1.00 92.94 198 PRO A CA 1
ATOM 1498 C C . PRO A 1 198 ? -2.745 1.789 -12.052 1.00 92.94 198 PRO A C 1
ATOM 1500 O O . PRO A 1 198 ? -1.624 2.197 -12.371 1.00 92.94 198 PRO A O 1
ATOM 1503 N N . ARG A 1 199 ? -3.799 1.901 -12.868 1.00 92.12 199 ARG A N 1
ATOM 1504 C CA . ARG A 1 199 ? -3.707 2.601 -14.154 1.00 92.12 199 ARG A CA 1
ATOM 1505 C C . ARG A 1 199 ? -3.205 4.026 -13.942 1.00 92.12 199 ARG A C 1
ATOM 1507 O O . ARG A 1 199 ? -3.658 4.726 -13.037 1.00 92.12 199 ARG A O 1
ATOM 1514 N N . LEU A 1 200 ? -2.279 4.443 -14.798 1.00 89.81 200 LEU A N 1
ATOM 1515 C CA . LEU A 1 200 ? -1.699 5.773 -14.728 1.00 89.81 200 LEU A CA 1
ATOM 1516 C C . LEU A 1 200 ? -2.779 6.825 -14.990 1.00 89.81 200 LEU A C 1
ATOM 1518 O O . LEU A 1 200 ? -3.419 6.826 -16.043 1.00 89.81 200 LEU A O 1
ATOM 1522 N N . VAL A 1 201 ? -2.944 7.748 -14.048 1.00 87.88 201 VAL A N 1
ATOM 1523 C CA . VAL A 1 201 ? -3.741 8.957 -14.258 1.00 87.88 201 VAL A CA 1
ATOM 1524 C C . VAL A 1 201 ? -2.834 9.996 -14.903 1.00 87.88 201 VAL A C 1
ATOM 1526 O O . VAL A 1 201 ? -1.801 10.363 -14.343 1.00 87.88 201 VAL A O 1
ATOM 1529 N N . LEU A 1 202 ? -3.195 10.446 -16.105 1.00 88.38 202 LEU A N 1
ATOM 1530 C CA . LEU A 1 202 ? -2.397 11.428 -16.830 1.00 88.38 202 LEU A CA 1
ATOM 1531 C C . LEU A 1 202 ? -2.432 12.779 -16.110 1.00 88.38 202 LEU A C 1
ATOM 1533 O O . LEU A 1 202 ? -3.497 13.293 -15.769 1.00 88.38 202 LEU A O 1
ATOM 1537 N N . GLY A 1 203 ? -1.245 13.347 -15.905 1.00 85.69 203 GLY A N 1
ATOM 1538 C CA . GLY A 1 203 ? -1.086 14.696 -15.375 1.00 85.69 203 GLY A CA 1
ATOM 1539 C C . GLY A 1 203 ? -1.514 15.782 -16.371 1.00 85.69 203 GLY A C 1
ATOM 1540 O O . GLY A 1 203 ? -1.935 15.483 -17.493 1.00 85.69 203 GLY A O 1
ATOM 1541 N N . PRO A 1 204 ? -1.391 17.062 -15.986 1.00 89.75 204 PRO A N 1
ATOM 1542 C CA . PRO A 1 204 ? -1.675 18.168 -16.889 1.00 89.75 204 PRO A CA 1
ATOM 1543 C C . PRO A 1 204 ? -0.729 18.162 -18.104 1.00 89.75 204 PRO A C 1
ATOM 1545 O O . PRO A 1 204 ? 0.381 17.621 -18.029 1.00 89.75 204 PRO A O 1
ATOM 1548 N N . PRO A 1 205 ? -1.134 18.781 -19.225 1.00 90.50 205 PRO A N 1
ATOM 1549 C CA . PRO A 1 205 ? -0.243 19.026 -20.349 1.00 90.50 205 PRO A CA 1
ATOM 1550 C C . PRO A 1 205 ? 1.012 19.798 -19.941 1.00 90.50 205 PRO A C 1
ATOM 1552 O O . PRO A 1 205 ? 0.913 20.806 -19.245 1.00 90.50 205 PRO A O 1
ATOM 1555 N N . VAL A 1 206 ? 2.173 19.353 -20.421 1.00 87.38 206 VAL A N 1
ATOM 1556 C CA . VAL A 1 206 ? 3.465 20.019 -20.173 1.00 87.38 206 VAL A CA 1
ATOM 1557 C C . VAL A 1 206 ? 4.093 20.580 -21.449 1.00 87.38 206 VAL A C 1
ATOM 1559 O O . VAL A 1 206 ? 4.800 21.579 -21.389 1.00 87.38 206 VAL A O 1
ATOM 1562 N N . ARG A 1 207 ? 3.807 19.984 -22.616 1.00 84.44 207 ARG A N 1
ATOM 1563 C CA . ARG A 1 207 ? 4.304 20.433 -23.927 1.00 84.44 207 ARG A CA 1
ATOM 1564 C C . ARG A 1 207 ? 3.321 20.044 -25.023 1.00 84.44 207 ARG A C 1
ATOM 1566 O O . ARG A 1 207 ? 2.801 18.934 -25.009 1.00 84.44 207 ARG A O 1
ATOM 1573 N N . ASP A 1 208 ? 3.041 20.964 -25.946 1.00 85.62 208 ASP A N 1
ATOM 1574 C CA . ASP A 1 208 ? 2.168 20.746 -27.114 1.00 85.62 208 ASP A CA 1
ATOM 1575 C C . ASP A 1 208 ? 0.803 20.119 -26.782 1.00 85.62 208 ASP A C 1
ATOM 1577 O O . ASP A 1 208 ? 0.269 19.290 -27.517 1.00 85.62 208 ASP A O 1
ATOM 1581 N N . GLY A 1 209 ? 0.238 20.480 -25.626 1.00 88.06 209 GLY A N 1
ATOM 1582 C CA . GLY A 1 209 ? -1.030 19.919 -25.154 1.00 88.06 209 GLY A CA 1
ATOM 1583 C C . GLY A 1 209 ? -0.947 18.468 -24.657 1.00 88.06 209 GLY A C 1
ATOM 1584 O O . GLY A 1 209 ? -1.971 17.910 -24.269 1.00 88.06 209 GLY A O 1
ATOM 1585 N N . LYS A 1 210 ? 0.246 17.862 -24.612 1.00 89.69 210 LYS A N 1
ATOM 1586 C CA . LYS A 1 210 ? 0.477 16.490 -24.147 1.00 89.69 210 LYS A CA 1
ATOM 1587 C C . LYS A 1 210 ? 1.003 16.457 -22.703 1.00 89.69 210 LYS A C 1
ATOM 1589 O O . LYS A 1 210 ? 1.891 17.239 -22.349 1.00 89.69 210 LYS A O 1
ATOM 1594 N N . PRO A 1 211 ? 0.489 15.548 -21.857 1.00 91.94 211 PRO A N 1
ATOM 1595 C CA . PRO A 1 211 ? 1.085 15.235 -20.559 1.00 91.94 211 PRO A CA 1
ATOM 1596 C C . PRO A 1 211 ? 2.475 14.610 -20.699 1.00 91.94 211 PRO A C 1
ATOM 1598 O O . PRO A 1 211 ? 2.729 13.898 -21.671 1.00 91.94 211 PRO A O 1
ATOM 1601 N N . TYR A 1 212 ? 3.334 14.785 -19.688 1.00 89.75 212 TYR A N 1
ATOM 1602 C CA . TYR A 1 212 ? 4.688 14.205 -19.663 1.00 89.75 212 TYR A CA 1
ATOM 1603 C C . TYR A 1 212 ? 4.680 12.701 -19.968 1.00 89.75 212 TYR A C 1
ATOM 1605 O O . TYR A 1 212 ? 5.388 12.256 -20.861 1.00 89.75 212 TYR A O 1
ATOM 1613 N N . ALA A 1 213 ? 3.797 11.940 -19.317 1.00 89.69 213 ALA A N 1
ATOM 1614 C CA . ALA A 1 213 ? 3.695 10.493 -19.498 1.00 89.69 213 ALA A CA 1
ATOM 1615 C C . ALA A 1 213 ? 3.396 10.055 -20.943 1.00 89.69 213 ALA A C 1
ATOM 1617 O O . ALA A 1 213 ? 3.754 8.950 -21.340 1.00 89.69 213 ALA A O 1
ATOM 1618 N N . VAL A 1 214 ? 2.735 10.910 -21.731 1.00 90.19 214 VAL A N 1
ATOM 1619 C CA . VAL A 1 214 ? 2.474 10.642 -23.151 1.00 90.19 214 VAL A CA 1
ATOM 1620 C C . VAL A 1 214 ? 3.728 10.887 -23.984 1.00 90.19 214 VAL A C 1
ATOM 1622 O O . VAL A 1 214 ? 3.977 10.133 -24.911 1.00 90.19 214 VAL A O 1
ATOM 1625 N N . ILE A 1 215 ? 4.513 11.915 -23.657 1.00 90.44 215 ILE A N 1
ATOM 1626 C CA . ILE A 1 215 ? 5.747 12.268 -24.377 1.00 90.44 215 ILE A CA 1
ATOM 1627 C C . ILE A 1 215 ? 6.865 11.276 -24.038 1.00 90.44 215 ILE A C 1
ATOM 1629 O O . ILE A 1 215 ? 7.530 10.767 -24.927 1.00 90.44 215 ILE A O 1
ATOM 1633 N N . ALA A 1 216 ? 7.029 10.951 -22.756 1.00 90.69 216 ALA A N 1
ATOM 1634 C CA . ALA A 1 216 ? 8.024 10.003 -22.256 1.00 90.69 216 ALA A CA 1
ATOM 1635 C C . ALA A 1 216 ? 7.619 8.530 -22.453 1.00 90.69 216 ALA A C 1
ATOM 1637 O O . ALA A 1 216 ? 8.290 7.630 -21.954 1.00 90.69 216 ALA A O 1
ATOM 1638 N N . HIS A 1 217 ? 6.492 8.269 -23.127 1.00 92.50 217 HIS A N 1
ATOM 1639 C CA . HIS A 1 217 ? 5.979 6.921 -23.378 1.00 92.50 217 HIS A CA 1
ATOM 1640 C C . HIS A 1 217 ? 5.854 6.051 -22.111 1.00 92.50 217 HIS A C 1
ATOM 1642 O O . HIS A 1 217 ? 6.083 4.840 -22.130 1.00 92.50 217 HIS A O 1
ATOM 1648 N N . THR A 1 218 ? 5.478 6.662 -20.985 1.00 89.81 218 THR A N 1
ATOM 1649 C CA . THR A 1 218 ? 5.360 5.963 -19.705 1.00 89.81 218 THR A CA 1
ATOM 1650 C C . THR A 1 218 ? 4.280 4.884 -19.774 1.00 89.81 218 THR A C 1
ATOM 1652 O O . THR A 1 218 ? 3.172 5.109 -20.271 1.00 89.81 218 THR A O 1
ATOM 1655 N N . ALA A 1 219 ? 4.585 3.709 -19.221 1.00 90.00 219 ALA A N 1
ATOM 1656 C CA . ALA A 1 219 ? 3.638 2.607 -19.116 1.00 90.00 219 ALA A CA 1
ATOM 1657 C C . ALA A 1 219 ? 2.350 3.041 -18.391 1.00 90.00 219 ALA A C 1
ATOM 1659 O O . ALA A 1 219 ? 2.383 3.504 -17.252 1.00 90.00 219 ALA A O 1
ATOM 1660 N N . GLN A 1 220 ? 1.202 2.859 -19.048 1.00 89.62 220 GLN A N 1
ATOM 1661 C CA . GLN A 1 220 ? -0.098 3.284 -18.511 1.00 89.62 220 GLN A CA 1
ATOM 1662 C C . GLN A 1 220 ? -0.800 2.210 -17.674 1.00 89.62 220 GLN A C 1
ATOM 1664 O O . GLN A 1 220 ? -1.742 2.503 -16.940 1.00 89.62 220 GLN A O 1
ATOM 1669 N N . SER A 1 221 ? -0.379 0.954 -17.808 1.00 93.62 221 SER A N 1
ATOM 1670 C CA . SER A 1 221 ? -0.944 -0.175 -17.076 1.00 93.62 221 SER A CA 1
ATOM 1671 C C . SER A 1 221 ? 0.109 -1.247 -16.848 1.00 93.62 221 SER A C 1
ATOM 1673 O O . SER A 1 221 ? 1.144 -1.287 -17.523 1.00 93.62 221 SER A O 1
ATOM 1675 N N . VAL A 1 222 ? -0.199 -2.166 -15.938 1.00 95.81 222 VAL A N 1
ATOM 1676 C CA . VAL A 1 222 ? 0.684 -3.287 -15.626 1.00 95.81 222 VAL A CA 1
ATOM 1677 C C . VAL A 1 222 ? 0.859 -4.259 -16.803 1.00 95.81 222 VAL A C 1
ATOM 1679 O O . VAL A 1 222 ? 1.826 -5.012 -16.828 1.00 95.81 222 VAL A O 1
ATOM 1682 N N . ALA A 1 223 ? -0.001 -4.209 -17.829 1.00 96.81 223 ALA A N 1
ATOM 1683 C CA . ALA A 1 223 ? 0.153 -5.026 -19.033 1.00 96.81 223 ALA A CA 1
ATOM 1684 C C . ALA A 1 223 ? 1.502 -4.790 -19.736 1.00 96.81 223 ALA A C 1
ATOM 1686 O O . ALA A 1 223 ? 2.090 -5.740 -20.247 1.00 96.81 223 ALA A O 1
ATOM 1687 N N . ALA A 1 224 ? 2.027 -3.559 -19.703 1.00 95.94 224 ALA A N 1
ATOM 1688 C CA . ALA A 1 224 ? 3.358 -3.260 -20.226 1.00 95.94 224 ALA A CA 1
ATOM 1689 C C . ALA A 1 224 ? 4.453 -4.006 -19.447 1.00 95.94 224 ALA A C 1
ATOM 1691 O O . ALA A 1 224 ? 5.335 -4.609 -20.050 1.00 95.94 224 ALA A O 1
ATOM 1692 N N . PHE A 1 225 ? 4.357 -4.036 -18.113 1.00 96.12 225 PHE A N 1
ATOM 1693 C CA . PHE A 1 225 ? 5.285 -4.790 -17.268 1.00 96.12 225 PHE A CA 1
ATOM 1694 C C . PHE A 1 225 ? 5.237 -6.287 -17.596 1.00 96.12 225 PHE A C 1
ATOM 1696 O O . PHE A 1 225 ? 6.274 -6.881 -17.867 1.00 96.12 225 PHE A O 1
ATOM 1703 N N . VAL A 1 226 ? 4.037 -6.880 -17.636 1.00 98.00 226 VAL A N 1
ATOM 1704 C CA . VAL A 1 226 ? 3.863 -8.315 -17.928 1.00 98.00 226 VAL A CA 1
ATOM 1705 C C . VAL A 1 226 ? 4.387 -8.678 -19.318 1.00 98.00 226 VAL A C 1
ATOM 1707 O O . VAL A 1 226 ? 5.014 -9.719 -19.498 1.00 98.00 226 VAL A O 1
ATOM 1710 N N . ALA A 1 227 ? 4.149 -7.821 -20.310 1.00 97.94 227 ALA A N 1
ATOM 1711 C CA . ALA A 1 227 ? 4.659 -8.009 -21.659 1.00 97.94 227 ALA A CA 1
ATOM 1712 C C . ALA A 1 227 ? 6.196 -8.014 -21.692 1.00 97.94 227 ALA A C 1
ATOM 1714 O O . ALA A 1 227 ? 6.799 -8.959 -22.201 1.00 97.94 227 ALA A O 1
ATOM 1715 N N . ILE A 1 228 ? 6.832 -6.993 -21.111 1.00 97.06 228 ILE A N 1
ATOM 1716 C CA . ILE A 1 228 ? 8.294 -6.896 -21.069 1.00 97.06 228 ILE A CA 1
ATOM 1717 C C . ILE A 1 228 ? 8.900 -8.060 -20.279 1.00 97.06 228 ILE A C 1
ATOM 1719 O O . ILE A 1 228 ? 9.838 -8.682 -20.770 1.00 97.06 228 ILE A O 1
ATOM 1723 N N . ASP A 1 229 ? 8.337 -8.418 -19.121 1.00 97.44 229 ASP A N 1
ATOM 1724 C CA . ASP A 1 229 ? 8.771 -9.576 -18.329 1.00 97.44 229 ASP A CA 1
ATOM 1725 C C . ASP A 1 229 ? 8.798 -10.864 -19.168 1.00 97.44 229 ASP A C 1
ATOM 1727 O O . ASP A 1 229 ? 9.828 -11.533 -19.276 1.00 97.44 229 ASP A O 1
ATOM 1731 N N . ARG A 1 230 ? 7.698 -11.163 -19.869 1.00 96.81 230 ARG A N 1
ATOM 1732 C CA . ARG A 1 230 ? 7.601 -12.348 -20.732 1.00 96.81 230 ARG A CA 1
ATOM 1733 C C . ARG A 1 230 ? 8.604 -12.325 -21.876 1.00 96.81 230 ARG A C 1
ATOM 1735 O O . ARG A 1 230 ? 9.203 -13.361 -22.165 1.00 96.81 230 ARG A O 1
ATOM 1742 N N . ALA A 1 231 ? 8.796 -11.174 -22.523 1.00 96.94 231 ALA A N 1
ATOM 1743 C CA . ALA A 1 231 ? 9.783 -11.039 -23.588 1.00 96.94 231 ALA A CA 1
ATOM 1744 C C . ALA A 1 231 ? 11.200 -11.285 -23.060 1.00 96.94 231 ALA A C 1
ATOM 1746 O O . ALA A 1 231 ? 11.933 -12.077 -23.650 1.00 96.94 231 ALA A O 1
ATOM 1747 N N . LEU A 1 232 ? 11.557 -10.686 -21.919 1.00 96.50 232 LEU A N 1
ATOM 1748 C CA . LEU A 1 232 ? 12.845 -10.881 -21.253 1.00 96.50 232 LEU A CA 1
ATOM 1749 C C . LEU A 1 232 ? 13.079 -12.356 -20.900 1.00 96.50 232 LEU A C 1
ATOM 1751 O O . LEU A 1 232 ? 14.109 -12.915 -21.288 1.00 96.50 232 LEU A O 1
ATOM 1755 N N . ARG A 1 233 ? 12.107 -13.017 -20.257 1.00 96.06 233 ARG A N 1
ATOM 1756 C CA . ARG A 1 233 ? 12.193 -14.446 -19.906 1.00 96.06 233 ARG A CA 1
ATOM 1757 C C . ARG A 1 233 ? 12.326 -15.336 -21.140 1.00 96.06 233 ARG A C 1
ATOM 1759 O O . ARG A 1 233 ? 13.184 -16.217 -21.163 1.00 96.06 233 ARG A O 1
ATOM 1766 N N . ALA A 1 234 ? 11.549 -15.085 -22.195 1.00 95.75 234 ALA A N 1
ATOM 1767 C CA . ALA A 1 234 ? 11.680 -15.797 -23.472 1.00 95.75 234 ALA A CA 1
ATOM 1768 C C . ALA A 1 234 ? 13.052 -15.562 -24.130 1.00 95.75 234 ALA A C 1
ATOM 1770 O O . ALA A 1 234 ? 13.605 -16.452 -24.774 1.00 95.75 234 ALA A O 1
ATOM 1771 N N . GLY A 1 235 ? 13.629 -14.379 -23.916 1.00 95.25 235 GLY A N 1
ATOM 1772 C CA . GLY A 1 235 ? 14.988 -14.025 -24.298 1.00 95.25 235 GLY A CA 1
ATOM 1773 C C . GLY A 1 235 ? 16.076 -14.622 -23.401 1.00 95.25 235 GLY A C 1
ATOM 1774 O O . GLY A 1 235 ? 17.247 -14.344 -23.646 1.00 95.25 235 GLY A O 1
ATOM 1775 N N . GLY A 1 236 ? 15.747 -15.429 -22.388 1.00 94.62 236 GLY A N 1
ATOM 1776 C CA . GLY A 1 236 ? 16.716 -16.034 -21.468 1.00 94.62 236 GLY A CA 1
ATOM 1777 C C . GLY A 1 236 ? 17.284 -15.069 -20.423 1.00 94.62 236 GLY A C 1
ATOM 1778 O O . GLY A 1 236 ? 18.323 -15.355 -19.834 1.00 94.62 236 GLY A O 1
ATOM 1779 N N . VAL A 1 237 ? 16.639 -13.919 -20.212 1.00 95.31 237 VAL A N 1
ATOM 1780 C CA . VAL A 1 237 ? 16.940 -13.012 -19.099 1.00 95.31 237 VAL A CA 1
ATOM 1781 C C . VAL A 1 237 ? 16.194 -13.497 -17.859 1.00 95.31 237 VAL A C 1
ATOM 1783 O O . VAL A 1 237 ? 15.019 -13.857 -17.933 1.00 95.31 237 VAL A O 1
ATOM 1786 N N . SER A 1 238 ? 16.864 -13.476 -16.708 1.00 93.38 238 SER A N 1
ATOM 1787 C CA . SER A 1 238 ? 16.196 -13.694 -15.427 1.00 93.38 238 SER A CA 1
ATOM 1788 C C . SER A 1 238 ? 15.333 -12.475 -15.090 1.00 93.38 238 SER A C 1
ATOM 1790 O O . SER A 1 238 ? 15.859 -11.397 -14.828 1.00 93.38 238 SER A O 1
ATOM 1792 N N . ALA A 1 239 ? 14.016 -12.653 -15.103 1.00 95.38 239 ALA A N 1
ATOM 1793 C CA . ALA A 1 239 ? 13.007 -11.691 -14.655 1.00 95.38 239 ALA A CA 1
ATOM 1794 C C . ALA A 1 239 ? 12.004 -12.441 -13.753 1.00 95.38 239 ALA A C 1
ATOM 1796 O O . ALA A 1 239 ? 11.962 -13.670 -13.851 1.00 95.38 239 ALA A O 1
ATOM 1797 N N . PRO A 1 240 ? 11.265 -11.790 -12.840 1.00 96.31 240 PRO A N 1
ATOM 1798 C CA . PRO A 1 240 ? 10.468 -12.499 -11.837 1.00 96.31 240 PRO A CA 1
ATOM 1799 C C . PRO A 1 240 ? 9.363 -13.351 -12.471 1.00 96.31 240 PRO A C 1
ATOM 1801 O O . PRO A 1 240 ? 8.643 -12.900 -13.353 1.00 96.31 240 PRO A O 1
ATOM 1804 N N . GLU A 1 241 ? 9.173 -14.587 -12.008 1.00 97.25 241 GLU A N 1
ATOM 1805 C CA . GLU A 1 241 ? 7.983 -15.343 -12.407 1.00 97.25 241 GLU A CA 1
ATOM 1806 C C . GLU A 1 241 ? 6.701 -14.643 -11.919 1.00 97.25 241 GLU A C 1
ATOM 1808 O O . GLU A 1 241 ? 6.578 -14.287 -10.748 1.00 97.25 241 GLU A O 1
ATOM 1813 N N . ILE A 1 242 ? 5.718 -14.465 -12.805 1.00 98.12 242 ILE A N 1
ATOM 1814 C CA . ILE A 1 242 ? 4.398 -13.923 -12.458 1.00 98.12 242 ILE A CA 1
ATOM 1815 C C . ILE A 1 242 ? 3.455 -15.095 -12.173 1.00 98.12 242 ILE A C 1
ATOM 1817 O O . ILE A 1 242 ? 3.007 -15.782 -13.089 1.00 98.12 242 ILE A O 1
ATOM 1821 N N . HIS A 1 243 ? 3.135 -15.313 -10.899 1.00 97.88 243 HIS A N 1
ATOM 1822 C CA . HIS A 1 243 ? 2.291 -16.425 -10.455 1.00 97.88 243 HIS A CA 1
ATOM 1823 C C . HIS A 1 243 ? 0.789 -16.136 -10.573 1.00 97.88 243 HIS A C 1
ATOM 1825 O O . HIS A 1 243 ? 0.002 -17.060 -10.765 1.00 97.88 243 HIS A O 1
ATOM 1831 N N . ALA A 1 244 ? 0.379 -14.874 -10.430 1.00 98.31 244 ALA A N 1
ATOM 1832 C CA . ALA A 1 244 ? -0.995 -14.431 -10.661 1.00 98.31 244 ALA A CA 1
ATOM 1833 C C . ALA A 1 244 ? -1.015 -12.974 -11.137 1.00 98.31 244 ALA A C 1
ATOM 1835 O O . ALA A 1 244 ? -0.114 -12.196 -10.813 1.00 98.31 244 ALA A O 1
ATOM 1836 N N . GLN A 1 245 ? -2.053 -12.599 -11.887 1.00 98.06 245 GLN A N 1
ATOM 1837 C CA . GLN A 1 245 ? -2.214 -11.251 -12.428 1.00 98.06 245 GLN A CA 1
ATOM 1838 C C . GLN A 1 245 ? -3.686 -10.833 -12.489 1.00 98.06 245 GLN A C 1
ATOM 1840 O O . GLN A 1 245 ? -4.541 -11.619 -12.888 1.00 98.06 245 GLN A O 1
ATOM 1845 N N . ASP A 1 246 ? -3.946 -9.569 -12.175 1.00 98.00 246 ASP A N 1
ATOM 1846 C CA . ASP A 1 246 ? -5.173 -8.845 -12.499 1.00 98.00 246 ASP A CA 1
ATOM 1847 C C . ASP A 1 246 ? -4.756 -7.579 -13.256 1.00 98.00 246 ASP A C 1
ATOM 1849 O O . ASP A 1 246 ? -4.263 -6.612 -12.671 1.00 98.00 246 ASP A O 1
ATOM 1853 N N . LEU A 1 247 ? -4.881 -7.607 -14.586 1.00 96.81 247 LEU A N 1
ATOM 1854 C CA . LEU A 1 247 ? -4.422 -6.507 -15.440 1.00 96.81 247 LEU A CA 1
ATOM 1855 C C . LEU A 1 247 ? -5.323 -5.272 -15.358 1.00 96.81 247 LEU A C 1
ATOM 1857 O O . LEU A 1 247 ? -4.855 -4.164 -15.629 1.00 96.81 247 LEU A O 1
ATOM 1861 N N . ASP A 1 248 ? -6.595 -5.455 -15.006 1.00 95.06 248 ASP A N 1
ATOM 1862 C CA . ASP A 1 248 ? -7.568 -4.369 -14.954 1.00 95.06 248 ASP A CA 1
ATOM 1863 C C . ASP A 1 248 ? -7.405 -3.560 -13.681 1.00 95.06 248 ASP A C 1
ATOM 1865 O O . ASP A 1 248 ? -7.316 -2.329 -13.738 1.00 95.06 248 ASP A O 1
ATOM 1869 N N . GLN A 1 249 ? -7.292 -4.260 -12.553 1.00 96.44 249 GLN A N 1
ATOM 1870 C CA . GLN A 1 249 ? -6.954 -3.641 -11.285 1.00 96.44 249 GLN A CA 1
ATOM 1871 C C . GLN A 1 249 ? -5.488 -3.215 -11.257 1.00 96.44 249 GLN A C 1
ATOM 1873 O O . GLN A 1 249 ? -5.179 -2.220 -10.616 1.00 96.44 249 GLN A O 1
ATOM 1878 N N . GLY A 1 250 ? -4.577 -3.914 -11.933 1.00 97.00 250 GLY A N 1
ATOM 1879 C CA . GLY A 1 250 ? -3.144 -3.632 -11.875 1.00 97.00 250 GLY A CA 1
ATOM 1880 C C . GLY A 1 250 ? -2.441 -4.320 -10.703 1.00 97.00 250 GLY A C 1
ATOM 1881 O O . GLY A 1 250 ? -1.595 -3.708 -10.052 1.00 97.00 250 GLY A O 1
ATOM 1882 N N . PHE A 1 251 ? -2.812 -5.565 -10.402 1.00 98.25 251 PHE A N 1
ATOM 1883 C CA . PHE A 1 251 ? -2.170 -6.386 -9.375 1.00 98.25 251 PHE A CA 1
ATOM 1884 C C . PHE A 1 251 ? -1.344 -7.502 -9.997 1.00 98.25 251 PHE A C 1
ATOM 1886 O O . PHE A 1 251 ? -1.814 -8.170 -10.916 1.00 98.25 251 PHE A O 1
ATOM 1893 N N . LEU A 1 252 ? -0.146 -7.746 -9.465 1.00 98.38 252 LEU A N 1
ATOM 1894 C CA . LEU A 1 252 ? 0.648 -8.933 -9.790 1.00 98.38 252 LEU A CA 1
ATOM 1895 C C . LEU A 1 252 ? 1.133 -9.602 -8.512 1.00 98.38 252 LEU A C 1
ATOM 1897 O O . LEU A 1 252 ? 1.581 -8.925 -7.591 1.00 98.38 252 LEU A O 1
ATOM 1901 N N . LEU A 1 253 ? 1.108 -10.931 -8.490 1.00 98.50 253 LEU A N 1
ATOM 1902 C CA . LEU A 1 253 ? 1.784 -11.736 -7.481 1.00 98.50 253 LEU A CA 1
ATOM 1903 C C . LEU A 1 253 ? 2.990 -12.403 -8.137 1.00 98.50 253 LEU A C 1
ATOM 1905 O O . LEU A 1 253 ? 2.826 -13.256 -9.009 1.00 98.50 253 LEU A O 1
ATOM 1909 N N . MET A 1 254 ? 4.186 -12.003 -7.730 1.00 97.94 254 MET A N 1
ATOM 1910 C CA . MET A 1 254 ? 5.427 -12.324 -8.428 1.00 97.94 254 MET A CA 1
ATOM 1911 C C . MET A 1 254 ? 6.429 -13.033 -7.522 1.00 97.94 254 MET A C 1
ATOM 1913 O O . MET A 1 254 ? 6.360 -12.948 -6.296 1.00 97.94 254 MET A O 1
ATOM 1917 N N . GLU A 1 255 ? 7.389 -13.706 -8.136 1.00 97.38 255 GLU A N 1
ATOM 1918 C CA . GLU A 1 255 ? 8.561 -14.265 -7.477 1.00 97.38 255 GLU A CA 1
ATOM 1919 C C . GLU A 1 255 ? 9.344 -13.192 -6.706 1.00 97.38 255 GLU A C 1
ATOM 1921 O O . GLU A 1 255 ? 9.568 -12.077 -7.186 1.00 97.38 255 GLU A O 1
ATOM 1926 N N . HIS A 1 256 ? 9.801 -13.547 -5.507 1.00 94.69 256 HIS A N 1
ATOM 1927 C CA . HIS A 1 256 ? 10.738 -12.734 -4.747 1.00 94.69 256 HIS A CA 1
ATOM 1928 C C . HIS A 1 256 ? 12.181 -13.108 -5.128 1.00 94.69 256 HIS A C 1
ATOM 1930 O O . HIS A 1 256 ? 12.726 -14.081 -4.612 1.00 94.69 256 HIS A O 1
ATOM 1936 N N . LEU A 1 257 ? 12.827 -12.308 -5.987 1.00 91.88 257 LEU A N 1
ATOM 1937 C CA . LEU A 1 257 ? 14.177 -12.577 -6.531 1.00 91.88 257 LEU A CA 1
ATOM 1938 C C . LEU A 1 257 ? 15.325 -12.536 -5.502 1.00 91.88 257 LEU A C 1
ATOM 1940 O O . LEU A 1 257 ? 16.468 -12.847 -5.828 1.00 91.88 257 LEU A O 1
ATOM 1944 N N . GLY A 1 258 ? 15.034 -12.142 -4.265 1.00 88.69 258 GLY A N 1
ATOM 1945 C CA . GLY A 1 258 ? 15.991 -12.076 -3.163 1.00 88.69 258 GLY A CA 1
ATOM 1946 C C . GLY A 1 258 ? 16.096 -10.670 -2.587 1.00 88.69 258 GLY A C 1
ATOM 1947 O O . GLY A 1 258 ? 15.484 -9.729 -3.085 1.00 88.69 258 GLY A O 1
ATOM 1948 N N . SER A 1 259 ? 16.832 -10.541 -1.488 1.00 85.19 259 SER A N 1
ATOM 1949 C CA . SER A 1 259 ? 17.026 -9.278 -0.760 1.00 85.19 259 SER A CA 1
ATOM 1950 C C . SER A 1 259 ? 18.459 -8.747 -0.851 1.00 85.19 259 SER A C 1
ATOM 1952 O O . SER A 1 259 ? 18.787 -7.722 -0.255 1.00 85.19 259 SER A O 1
ATOM 1954 N N . GLU A 1 260 ? 19.332 -9.433 -1.588 1.00 87.88 260 GLU A N 1
ATOM 1955 C CA . GLU A 1 260 ? 20.726 -9.036 -1.727 1.00 87.88 260 GLU A CA 1
ATOM 1956 C C . GLU A 1 260 ? 20.899 -7.925 -2.782 1.00 87.88 260 GLU A C 1
ATOM 1958 O O . GLU A 1 260 ? 20.364 -8.011 -3.884 1.00 87.88 260 GLU A O 1
ATOM 1963 N N . GLY A 1 261 ? 21.661 -6.874 -2.451 1.00 88.12 261 GLY A N 1
ATOM 1964 C CA . GLY A 1 261 ? 21.854 -5.691 -3.310 1.00 88.12 261 GLY A CA 1
ATOM 1965 C C . GLY A 1 261 ? 23.136 -5.710 -4.156 1.00 88.12 261 GLY A C 1
ATOM 1966 O O . GLY A 1 261 ? 23.712 -6.750 -4.420 1.00 88.12 261 GLY A O 1
ATOM 1967 N N . PHE A 1 262 ? 23.652 -4.553 -4.571 1.00 91.50 262 PHE A N 1
ATOM 1968 C CA . PHE A 1 262 ? 24.953 -4.461 -5.274 1.00 91.50 262 PHE A CA 1
ATOM 1969 C C . PHE A 1 262 ? 26.139 -4.171 -4.341 1.00 91.50 262 PHE A C 1
ATOM 1971 O O . PHE A 1 262 ? 27.296 -4.185 -4.768 1.00 91.50 262 PHE A O 1
ATOM 1978 N N . LEU A 1 263 ? 25.853 -3.908 -3.067 1.00 93.56 263 LEU A N 1
ATOM 1979 C CA . LEU A 1 263 ? 26.834 -3.537 -2.056 1.00 93.56 263 LEU A CA 1
ATOM 1980 C C . LEU A 1 263 ? 27.009 -4.667 -1.040 1.00 93.56 263 LEU A C 1
ATOM 1982 O O . LEU A 1 263 ? 26.057 -5.371 -0.705 1.00 93.56 263 LEU A O 1
ATOM 1986 N N . GLY A 1 264 ? 28.235 -4.826 -0.548 1.00 91.12 264 GLY A N 1
ATOM 1987 C CA . GLY A 1 264 ? 28.555 -5.721 0.556 1.00 91.12 264 GLY A CA 1
ATOM 1988 C C . GLY A 1 264 ? 28.129 -5.148 1.909 1.00 91.12 264 GLY A C 1
ATOM 1989 O O . GLY A 1 264 ? 27.617 -4.034 2.009 1.00 91.12 264 GLY A O 1
ATOM 1990 N N . GLN A 1 265 ? 28.404 -5.896 2.979 1.00 88.31 265 GLN A N 1
ATOM 1991 C CA . GLN A 1 265 ? 27.987 -5.551 4.348 1.00 88.31 265 GLN A CA 1
ATOM 1992 C C . GLN A 1 265 ? 28.515 -4.198 4.862 1.00 88.31 265 GLN A C 1
ATOM 1994 O O . GLN A 1 265 ? 27.934 -3.632 5.783 1.00 88.31 265 GLN A O 1
ATOM 1999 N N . HIS A 1 266 ? 29.595 -3.663 4.283 1.00 92.38 266 HIS A N 1
ATOM 2000 C CA . HIS A 1 266 ? 30.170 -2.363 4.648 1.00 92.38 266 HIS A CA 1
ATOM 2001 C C . HIS A 1 266 ? 29.932 -1.289 3.573 1.00 92.38 266 HIS A C 1
ATOM 2003 O O . HIS A 1 266 ? 30.634 -0.281 3.540 1.00 92.38 266 HIS A O 1
ATOM 2009 N N . GLY A 1 267 ? 28.968 -1.502 2.671 1.00 92.88 267 GLY A N 1
ATOM 2010 C CA . GLY A 1 267 ? 28.631 -0.555 1.605 1.00 92.88 267 GLY A CA 1
ATOM 2011 C C . GLY A 1 267 ? 29.615 -0.541 0.431 1.00 92.88 267 GLY A C 1
ATOM 2012 O O . GLY A 1 267 ? 29.468 0.269 -0.481 1.00 92.88 267 GLY A O 1
ATOM 2013 N N . GLN A 1 268 ? 30.614 -1.425 0.419 1.00 95.38 268 GLN A N 1
ATOM 2014 C CA . GLN A 1 268 ? 31.560 -1.540 -0.685 1.00 95.38 268 GLN A CA 1
ATOM 2015 C C . GLN A 1 268 ? 30.898 -2.185 -1.919 1.00 95.38 268 GLN A C 1
ATOM 2017 O O . GLN A 1 268 ? 30.174 -3.171 -1.760 1.00 95.38 268 GLN A O 1
ATOM 2022 N N . PRO A 1 269 ? 31.155 -1.695 -3.144 1.00 95.75 269 PRO A N 1
ATOM 2023 C CA . PRO A 1 269 ? 30.644 -2.315 -4.365 1.00 95.75 269 PRO A CA 1
ATOM 2024 C C . PRO A 1 269 ? 31.127 -3.760 -4.531 1.00 95.75 269 PRO A C 1
ATOM 2026 O O . PRO A 1 269 ? 32.319 -4.044 -4.402 1.00 95.75 269 PRO A O 1
ATOM 2029 N N . LEU A 1 270 ? 30.216 -4.674 -4.870 1.00 96.31 270 LEU A N 1
ATOM 2030 C CA . LEU A 1 270 ? 30.552 -6.059 -5.205 1.00 96.31 270 LEU A CA 1
ATOM 2031 C C . LEU A 1 270 ? 30.823 -6.172 -6.707 1.00 96.31 270 LEU A C 1
ATOM 2033 O O . LEU A 1 270 ? 29.893 -6.296 -7.502 1.00 96.31 270 LEU A O 1
ATOM 2037 N N . ALA A 1 271 ? 32.099 -6.115 -7.099 1.00 95.81 271 ALA A N 1
ATOM 2038 C CA . ALA A 1 271 ? 32.527 -6.035 -8.501 1.00 95.81 271 ALA A CA 1
ATOM 2039 C C . ALA A 1 271 ? 31.898 -7.104 -9.416 1.00 95.81 271 ALA A C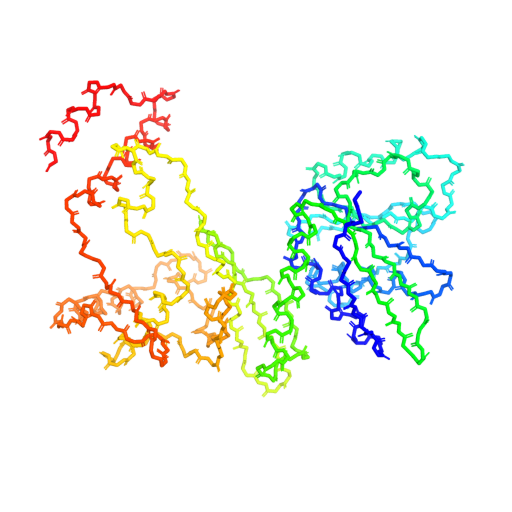 1
ATOM 2041 O O . ALA A 1 271 ? 31.509 -6.791 -10.538 1.00 95.81 271 ALA A O 1
ATOM 2042 N N . GLU A 1 272 ? 31.734 -8.334 -8.926 1.00 96.12 272 GLU A N 1
ATOM 2043 C CA . GLU A 1 272 ? 31.090 -9.434 -9.659 1.00 96.12 272 GLU A CA 1
ATOM 2044 C C . GLU A 1 272 ? 29.641 -9.123 -10.071 1.00 96.12 272 GLU A C 1
ATOM 2046 O O . GLU A 1 272 ? 29.231 -9.467 -11.177 1.00 96.12 272 GLU A O 1
ATOM 2051 N N . ARG A 1 273 ? 28.878 -8.405 -9.233 1.00 95.00 273 ARG A N 1
ATOM 2052 C CA . ARG A 1 273 ? 27.479 -8.046 -9.516 1.00 95.00 273 ARG A CA 1
ATOM 2053 C C . ARG A 1 273 ? 27.401 -6.969 -10.590 1.00 95.00 273 ARG A C 1
ATOM 2055 O O . ARG A 1 273 ? 26.573 -7.054 -11.490 1.00 95.00 273 ARG A O 1
ATOM 2062 N N . TYR A 1 274 ? 28.302 -5.988 -10.538 1.00 95.31 274 TYR A N 1
ATOM 2063 C CA . TYR A 1 274 ? 28.411 -4.962 -11.579 1.00 95.31 274 TYR A CA 1
ATOM 2064 C C . TYR A 1 274 ? 28.875 -5.549 -12.916 1.00 95.31 274 TYR A C 1
ATOM 2066 O O . TYR A 1 274 ? 28.336 -5.175 -13.956 1.00 95.31 274 TYR A O 1
ATOM 2074 N N . ALA A 1 275 ? 29.828 -6.487 -12.896 1.00 96.56 275 ALA A N 1
ATOM 2075 C CA . ALA A 1 275 ? 30.262 -7.200 -14.094 1.00 96.56 275 ALA A CA 1
ATOM 2076 C C . ALA A 1 275 ? 29.103 -7.993 -14.715 1.00 96.56 275 ALA A C 1
ATOM 2078 O O . ALA A 1 275 ? 28.807 -7.804 -15.892 1.00 96.56 275 ALA A O 1
ATOM 2079 N N . ALA A 1 276 ? 28.373 -8.774 -13.911 1.00 94.88 276 ALA A N 1
ATOM 2080 C CA . ALA A 1 276 ? 27.195 -9.510 -14.368 1.00 94.88 276 ALA A CA 1
ATOM 2081 C C . ALA A 1 276 ? 26.102 -8.583 -14.937 1.00 94.88 276 ALA A C 1
ATOM 2083 O O . ALA A 1 276 ? 25.488 -8.902 -15.954 1.00 94.88 276 ALA A O 1
ATOM 2084 N N . ALA A 1 277 ? 25.880 -7.409 -14.335 1.00 94.56 277 ALA A N 1
ATOM 2085 C CA . ALA A 1 277 ? 24.941 -6.419 -14.861 1.00 94.56 277 ALA A CA 1
ATOM 2086 C C . ALA A 1 277 ? 25.393 -5.842 -16.216 1.00 94.56 277 ALA A C 1
ATOM 2088 O O . ALA A 1 277 ? 24.578 -5.699 -17.127 1.00 94.56 277 ALA A O 1
ATOM 2089 N N . ALA A 1 278 ? 26.685 -5.546 -16.383 1.00 96.12 278 ALA A N 1
ATOM 2090 C CA . ALA A 1 278 ? 27.231 -5.082 -17.658 1.00 96.12 278 ALA A CA 1
ATOM 2091 C C . ALA A 1 278 ? 27.144 -6.164 -18.751 1.00 96.12 278 ALA A C 1
ATOM 2093 O O . ALA A 1 278 ? 26.758 -5.869 -19.883 1.00 96.12 278 ALA A O 1
ATOM 2094 N N . GLU A 1 279 ? 27.442 -7.420 -18.407 1.00 96.69 279 GLU A N 1
ATOM 2095 C CA . GLU A 1 279 ? 27.286 -8.574 -19.299 1.00 96.69 279 GLU A CA 1
ATOM 2096 C C . GLU A 1 279 ? 25.825 -8.782 -19.711 1.00 96.69 279 GLU A C 1
ATOM 2098 O O . GLU A 1 279 ? 25.545 -9.008 -20.890 1.00 96.69 279 GLU A O 1
ATOM 2103 N N . LEU A 1 280 ? 24.885 -8.638 -18.771 1.00 96.12 280 LEU A N 1
ATOM 2104 C CA . LEU A 1 280 ? 23.452 -8.693 -19.046 1.00 96.12 280 LEU A CA 1
ATOM 2105 C C . LEU A 1 280 ? 23.036 -7.614 -20.056 1.00 96.12 280 LEU A C 1
ATOM 2107 O O . LEU A 1 280 ? 22.368 -7.930 -21.039 1.00 96.12 280 LEU A O 1
ATOM 2111 N N . LEU A 1 281 ? 23.461 -6.363 -19.857 1.00 95.81 281 LEU A N 1
ATOM 2112 C CA . LEU A 1 281 ? 23.156 -5.264 -20.779 1.00 95.81 281 LEU A CA 1
ATOM 2113 C C . LEU A 1 281 ? 23.748 -5.504 -22.174 1.00 95.81 281 LEU A C 1
ATOM 2115 O O . LEU A 1 281 ? 23.060 -5.297 -23.174 1.00 95.81 281 LEU A O 1
ATOM 2119 N N . ALA A 1 282 ? 24.991 -5.987 -22.256 1.00 96.94 282 ALA A N 1
ATOM 2120 C CA . ALA A 1 282 ? 25.623 -6.338 -23.527 1.00 96.94 282 ALA A CA 1
ATOM 2121 C C . ALA A 1 282 ? 24.875 -7.478 -24.240 1.00 96.94 282 ALA A C 1
ATOM 2123 O O . ALA A 1 282 ? 24.632 -7.406 -25.446 1.00 96.94 282 ALA A O 1
ATOM 2124 N N . MET A 1 283 ? 24.454 -8.503 -23.492 1.00 96.25 283 MET A N 1
ATOM 2125 C CA . MET A 1 283 ? 23.648 -9.606 -24.012 1.00 96.25 283 MET A CA 1
ATOM 2126 C C . MET A 1 283 ? 22.298 -9.113 -24.538 1.00 96.25 283 MET A C 1
ATOM 2128 O O . MET A 1 283 ? 21.895 -9.498 -25.635 1.00 96.25 283 MET A O 1
ATOM 2132 N N . MET A 1 284 ? 21.620 -8.237 -23.791 1.00 95.50 284 MET A N 1
ATOM 2133 C CA . MET A 1 284 ? 20.340 -7.665 -24.205 1.00 95.50 284 MET A CA 1
ATOM 2134 C C . MET A 1 284 ? 20.474 -6.793 -25.455 1.00 95.50 284 MET A C 1
ATOM 2136 O O . MET A 1 284 ? 19.631 -6.882 -26.346 1.00 95.50 284 MET A O 1
ATOM 2140 N N . HIS A 1 285 ? 21.540 -5.995 -25.551 1.00 94.62 285 HIS A N 1
ATOM 2141 C CA . HIS A 1 285 ? 21.830 -5.166 -26.723 1.00 94.62 285 HIS A CA 1
ATOM 2142 C C . HIS A 1 285 ? 22.126 -6.001 -27.978 1.00 94.62 285 HIS A C 1
ATOM 2144 O O . HIS A 1 285 ? 21.767 -5.610 -29.085 1.00 94.62 285 HIS A O 1
ATOM 2150 N N . GLY A 1 286 ? 22.748 -7.172 -27.814 1.00 95.50 286 GLY A N 1
ATOM 2151 C CA . GLY A 1 286 ? 23.053 -8.094 -28.910 1.00 95.50 286 GLY A CA 1
ATOM 2152 C C . GLY A 1 286 ? 21.852 -8.874 -29.461 1.00 95.50 286 GLY A C 1
ATOM 2153 O O . GLY A 1 286 ? 22.041 -9.715 -30.341 1.00 95.50 286 GLY A O 1
ATOM 2154 N N . LYS A 1 287 ? 20.635 -8.644 -28.951 1.00 94.38 287 LYS A N 1
ATOM 2155 C CA . LYS A 1 287 ? 19.412 -9.351 -29.354 1.00 94.38 287 LYS A CA 1
ATOM 2156 C C . LYS A 1 287 ? 18.413 -8.424 -30.027 1.00 94.38 287 LYS A C 1
ATOM 2158 O O . LYS A 1 287 ? 18.320 -7.240 -29.723 1.00 94.38 287 LYS A O 1
ATOM 2163 N N . THR A 1 288 ? 17.612 -9.006 -30.913 1.00 94.50 288 THR A N 1
ATOM 2164 C CA . THR A 1 288 ? 16.399 -8.369 -31.425 1.00 94.50 288 THR A CA 1
ATOM 2165 C C . THR A 1 288 ? 15.230 -8.745 -30.529 1.00 94.50 288 THR A C 1
ATOM 2167 O O . THR A 1 288 ? 15.035 -9.923 -30.222 1.00 94.50 288 THR A O 1
ATOM 2170 N N . TRP A 1 289 ? 14.453 -7.745 -30.133 1.00 95.12 289 TRP A N 1
ATOM 2171 C CA . TRP A 1 289 ? 13.288 -7.906 -29.275 1.00 95.12 289 TRP A CA 1
ATOM 2172 C C . TRP A 1 289 ? 12.011 -7.657 -30.081 1.00 95.12 289 TRP A C 1
ATOM 2174 O O . TRP A 1 289 ? 12.041 -6.880 -31.033 1.00 95.12 289 TRP A O 1
ATOM 2184 N N . PRO A 1 290 ? 10.903 -8.337 -29.758 1.00 94.94 290 PRO A N 1
ATOM 2185 C CA . PRO A 1 290 ? 9.619 -8.066 -30.389 1.00 94.94 290 PRO A CA 1
ATOM 2186 C C . PRO A 1 290 ? 9.089 -6.684 -29.991 1.00 94.94 290 PRO A C 1
ATOM 2188 O O . PRO A 1 290 ? 9.001 -6.368 -28.807 1.00 94.94 290 PRO A O 1
ATOM 2191 N N . ASP A 1 291 ? 8.643 -5.912 -30.979 1.00 93.94 291 ASP A N 1
ATOM 2192 C CA . ASP A 1 291 ? 8.022 -4.602 -30.742 1.00 93.94 291 ASP A CA 1
ATOM 2193 C C . ASP A 1 291 ? 6.564 -4.725 -30.274 1.00 93.94 291 ASP A C 1
ATOM 2195 O O . ASP A 1 291 ? 6.001 -3.784 -29.731 1.00 93.94 291 ASP A O 1
ATOM 2199 N N . ARG A 1 292 ? 5.936 -5.892 -30.463 1.00 97.00 292 ARG A N 1
ATOM 2200 C CA . ARG A 1 292 ? 4.576 -6.187 -29.999 1.00 97.00 292 ARG A CA 1
ATOM 2201 C C . ARG A 1 292 ? 4.550 -7.501 -29.244 1.00 97.00 292 ARG A C 1
ATOM 2203 O O . ARG A 1 292 ? 4.904 -8.543 -29.795 1.00 97.00 292 ARG A O 1
ATOM 2210 N N . ILE A 1 293 ? 4.100 -7.455 -27.996 1.00 97.69 293 ILE A N 1
ATOM 2211 C CA . ILE A 1 293 ? 4.185 -8.580 -27.064 1.00 97.69 293 ILE A CA 1
ATOM 2212 C C . ILE A 1 293 ? 2.830 -8.827 -26.401 1.00 97.69 293 ILE A C 1
ATOM 2214 O O . ILE A 1 293 ? 2.126 -7.892 -26.025 1.00 97.69 293 ILE A O 1
ATOM 2218 N N . GLU A 1 294 ? 2.455 -10.095 -26.242 1.00 97.25 294 GLU A N 1
ATOM 2219 C CA . GLU A 1 294 ? 1.200 -10.492 -25.601 1.00 97.25 294 GLU A CA 1
ATOM 2220 C C . GLU A 1 294 ? 1.343 -10.597 -24.067 1.00 97.25 294 GLU A C 1
ATOM 2222 O O . GLU A 1 294 ? 2.015 -11.485 -23.531 1.00 97.25 294 GLU A O 1
ATOM 2227 N N . ALA A 1 295 ? 0.674 -9.695 -23.343 1.00 96.62 295 ALA A N 1
ATOM 2228 C CA . ALA A 1 295 ? 0.646 -9.632 -21.877 1.00 96.62 295 ALA A CA 1
ATOM 2229 C C . ALA A 1 295 ? -0.370 -10.604 -21.248 1.00 96.62 295 ALA A C 1
ATOM 2231 O O . ALA A 1 295 ? -0.212 -11.049 -20.114 1.00 96.62 295 ALA A O 1
ATOM 2232 N N . ALA A 1 296 ? -1.434 -10.940 -21.969 1.00 95.56 296 ALA A N 1
ATOM 2233 C CA . ALA A 1 296 ? -2.449 -11.939 -21.628 1.00 95.56 296 ALA A CA 1
ATOM 2234 C C . ALA A 1 296 ? -3.205 -12.309 -22.912 1.00 95.56 296 ALA A C 1
ATOM 2236 O O . ALA A 1 296 ? -3.100 -11.545 -23.868 1.00 95.56 296 ALA A O 1
ATOM 2237 N N . PRO A 1 297 ? -3.968 -13.417 -22.959 1.00 96.25 297 PRO A N 1
ATOM 2238 C CA . PRO A 1 297 ? -4.732 -13.782 -24.150 1.00 96.25 297 PRO A CA 1
ATOM 2239 C C . PRO A 1 297 ? -5.545 -12.602 -24.705 1.00 96.25 297 PRO A C 1
ATOM 2241 O O . PRO A 1 297 ? -6.471 -12.117 -24.056 1.00 96.25 297 PRO A O 1
ATOM 2244 N N . GLY A 1 298 ? -5.171 -12.114 -25.890 1.00 95.56 298 GLY A N 1
ATOM 2245 C CA . GLY A 1 298 ? -5.822 -10.977 -26.551 1.00 95.56 298 GLY A CA 1
ATOM 2246 C C . GLY A 1 298 ? -5.427 -9.579 -26.047 1.00 95.56 298 GLY A C 1
ATOM 2247 O O . GLY A 1 298 ? -5.895 -8.586 -26.604 1.00 95.56 298 GLY A O 1
ATOM 2248 N N . VAL A 1 299 ? -4.554 -9.471 -25.043 1.00 96.44 299 VAL A N 1
ATOM 2249 C CA . VAL A 1 299 ? -4.028 -8.206 -24.507 1.00 96.44 299 VAL A CA 1
ATOM 2250 C C . VAL A 1 299 ? -2.578 -8.044 -24.940 1.00 96.44 299 VAL A C 1
ATOM 2252 O O . VAL A 1 299 ? -1.701 -8.796 -24.519 1.00 96.44 299 VAL A O 1
ATOM 2255 N N . PHE A 1 300 ? -2.317 -7.023 -25.751 1.00 96.69 300 PHE A N 1
ATOM 2256 C CA . PHE A 1 300 ? -0.995 -6.746 -26.304 1.00 96.69 300 PHE A CA 1
ATOM 2257 C C . PHE A 1 300 ? -0.440 -5.427 -25.778 1.00 96.69 300 PHE A C 1
ATOM 2259 O O . PHE A 1 300 ? -1.185 -4.480 -25.529 1.00 96.69 300 PHE A O 1
ATOM 2266 N N . HIS A 1 301 ? 0.880 -5.372 -25.657 1.00 96.62 301 HIS A N 1
ATOM 2267 C CA . HIS A 1 301 ? 1.634 -4.148 -25.472 1.00 96.62 301 HIS A CA 1
ATOM 2268 C C . HIS A 1 301 ? 2.535 -3.944 -26.688 1.00 96.62 301 HIS A C 1
ATOM 2270 O O . HIS A 1 301 ? 3.351 -4.810 -27.010 1.00 96.62 301 HIS A O 1
ATOM 2276 N N . ASP A 1 302 ? 2.361 -2.809 -27.356 1.00 96.19 302 ASP A N 1
ATOM 2277 C CA . ASP A 1 302 ? 3.299 -2.317 -28.355 1.00 96.19 302 ASP A CA 1
ATOM 2278 C C . ASP A 1 302 ? 4.371 -1.501 -27.624 1.00 96.19 302 ASP A C 1
ATOM 2280 O O . ASP A 1 302 ? 4.051 -0.520 -26.946 1.00 96.19 302 ASP A O 1
ATOM 2284 N N . VAL A 1 303 ? 5.625 -1.938 -27.721 1.00 94.69 303 VAL A N 1
ATOM 2285 C CA . VAL A 1 303 ? 6.783 -1.266 -27.138 1.00 94.69 303 VAL A CA 1
ATOM 2286 C C . VAL A 1 303 ? 7.034 0.001 -27.953 1.00 94.69 303 VAL A C 1
ATOM 2288 O O . VAL A 1 303 ? 7.373 -0.085 -29.136 1.00 94.69 303 VAL A O 1
ATOM 2291 N N . PRO A 1 304 ? 6.842 1.190 -27.366 1.00 92.44 304 PRO A N 1
ATOM 2292 C CA . PRO A 1 304 ? 7.014 2.426 -28.102 1.00 92.44 304 PRO A CA 1
ATOM 2293 C C . PRO A 1 304 ? 8.506 2.672 -28.373 1.00 92.44 304 PRO A C 1
ATOM 2295 O O . PRO A 1 304 ? 9.349 2.334 -27.535 1.00 92.44 304 PRO A O 1
ATOM 2298 N N . PRO A 1 305 ? 8.863 3.285 -29.514 1.00 90.56 305 PRO A N 1
ATOM 2299 C CA . PRO A 1 305 ? 10.237 3.698 -29.743 1.00 90.56 305 PRO A CA 1
ATOM 2300 C C . PRO A 1 305 ? 10.646 4.736 -28.694 1.00 90.56 305 PRO A C 1
ATOM 2302 O O . PRO A 1 305 ? 9.844 5.574 -28.275 1.00 90.56 305 PRO A O 1
ATOM 2305 N N . PHE A 1 306 ? 11.917 4.722 -28.303 1.00 90.94 306 PHE A N 1
ATOM 2306 C CA . PHE A 1 306 ? 12.496 5.817 -27.531 1.00 90.94 306 PHE A CA 1
ATOM 2307 C C . PHE A 1 306 ? 12.929 6.922 -28.502 1.00 90.94 306 PHE A C 1
ATOM 2309 O O . PHE A 1 306 ? 14.091 7.012 -28.898 1.00 90.94 306 PHE A O 1
ATOM 2316 N N . ASP A 1 307 ? 11.939 7.659 -29.003 1.00 92.56 307 ASP A N 1
ATOM 2317 C CA . ASP A 1 307 ? 12.105 8.653 -30.060 1.00 92.56 307 ASP A CA 1
ATOM 2318 C C . ASP A 1 307 ? 12.716 9.973 -29.559 1.00 92.56 307 ASP A C 1
ATOM 2320 O O . ASP A 1 307 ? 13.062 10.132 -28.387 1.00 92.56 307 ASP A O 1
ATOM 2324 N N . ARG A 1 308 ? 12.890 10.938 -30.473 1.00 90.12 308 ARG A N 1
ATOM 2325 C CA . ARG A 1 308 ? 13.523 12.219 -30.142 1.00 90.12 308 ARG A CA 1
ATOM 2326 C C . ARG A 1 308 ? 12.725 13.008 -29.108 1.00 90.12 308 ARG A C 1
ATOM 2328 O O . ARG A 1 308 ? 13.344 13.688 -28.293 1.00 90.12 308 ARG A O 1
ATOM 2335 N N . ASP A 1 309 ? 11.400 12.920 -29.119 1.00 90.25 309 ASP A N 1
ATOM 2336 C CA . ASP A 1 309 ? 10.566 13.640 -28.161 1.00 90.25 309 ASP A CA 1
ATOM 2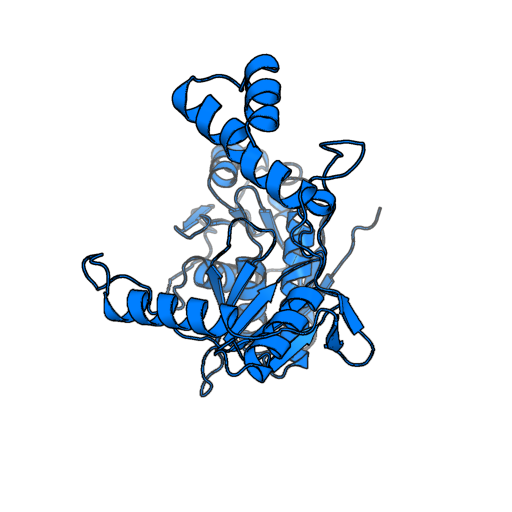337 C C . ASP A 1 309 ? 10.752 13.051 -26.759 1.00 90.25 309 ASP A C 1
ATOM 2339 O O . ASP A 1 309 ? 11.021 13.804 -25.818 1.00 90.25 309 ASP A O 1
ATOM 2343 N N . ALA A 1 310 ? 10.719 11.717 -26.638 1.00 92.12 310 ALA A N 1
ATOM 2344 C CA . ALA A 1 310 ? 10.999 11.004 -25.394 1.00 92.12 310 ALA A CA 1
ATOM 2345 C C . ALA A 1 310 ? 12.426 11.282 -24.885 1.00 92.12 310 ALA A C 1
ATOM 2347 O O . ALA A 1 310 ? 12.623 11.627 -23.724 1.00 92.12 310 ALA A O 1
ATOM 2348 N N . MET A 1 311 ? 13.435 11.225 -25.759 1.00 92.50 311 MET A N 1
ATOM 2349 C CA . MET A 1 311 ? 14.817 11.552 -25.391 1.00 92.50 311 MET A CA 1
ATOM 2350 C C . MET A 1 311 ? 14.969 12.999 -24.910 1.00 92.50 311 MET A C 1
ATOM 2352 O O . MET A 1 311 ? 15.691 13.261 -23.951 1.00 92.50 311 MET A O 1
ATOM 2356 N N . THR A 1 312 ? 14.315 13.945 -25.586 1.00 90.12 312 THR A N 1
ATOM 2357 C CA . THR A 1 312 ? 14.454 15.377 -25.289 1.00 90.12 312 THR A CA 1
ATOM 2358 C C . THR A 1 312 ? 13.769 15.733 -23.975 1.00 90.12 312 THR A C 1
ATOM 2360 O O . THR A 1 312 ? 14.366 16.441 -23.169 1.00 90.12 312 THR A O 1
ATOM 2363 N N . ILE A 1 313 ? 12.555 15.218 -23.729 1.00 89.81 313 ILE A N 1
ATOM 2364 C CA . ILE A 1 313 ? 11.835 15.501 -22.478 1.00 89.81 313 ILE A CA 1
ATOM 2365 C C . ILE A 1 313 ? 12.575 14.941 -21.256 1.00 89.81 313 ILE A C 1
ATOM 2367 O O . ILE A 1 313 ? 12.590 15.589 -20.215 1.00 89.81 313 ILE A O 1
ATOM 2371 N N . GLU A 1 314 ? 13.240 13.788 -21.389 1.00 90.88 314 GLU A N 1
ATOM 2372 C CA . GLU A 1 314 ? 14.091 13.221 -20.335 1.00 90.88 314 GLU A CA 1
ATOM 2373 C C . GLU A 1 314 ? 15.377 14.034 -20.134 1.00 90.88 314 GLU A C 1
ATOM 2375 O O . GLU A 1 314 ? 15.753 14.334 -19.002 1.00 90.88 314 GLU A O 1
ATOM 2380 N N . ALA A 1 315 ? 16.047 14.441 -21.218 1.00 91.06 315 ALA A N 1
ATOM 2381 C CA . ALA A 1 315 ? 17.261 15.255 -21.134 1.00 91.06 315 ALA A CA 1
ATOM 2382 C C . ALA A 1 315 ? 17.000 16.608 -20.443 1.00 91.06 315 ALA A C 1
ATOM 2384 O O . ALA A 1 315 ? 17.797 17.071 -19.626 1.00 91.06 315 ALA A O 1
ATOM 2385 N N . GLU A 1 316 ? 15.850 17.228 -20.711 1.00 90.56 316 GLU A N 1
ATOM 2386 C CA . GLU A 1 316 ? 15.459 18.508 -20.114 1.00 90.56 316 GLU A CA 1
ATOM 2387 C C . GLU A 1 316 ? 15.171 18.431 -18.608 1.00 90.56 316 GLU A C 1
ATOM 2389 O O . GLU A 1 316 ? 15.270 19.465 -17.941 1.00 90.56 316 GLU A O 1
ATOM 2394 N N . LEU A 1 317 ? 14.921 17.242 -18.035 1.00 89.56 317 LEU A N 1
ATOM 2395 C CA . LEU A 1 317 ? 14.802 17.079 -16.577 1.00 89.56 317 LEU A CA 1
ATOM 2396 C C . LEU A 1 317 ? 16.067 17.542 -15.848 1.00 89.56 317 LEU A C 1
ATOM 2398 O O . LEU A 1 317 ? 15.992 18.016 -14.713 1.00 89.56 317 LEU A O 1
ATOM 2402 N N . LEU A 1 318 ? 17.230 17.486 -16.509 1.00 90.50 318 LEU A N 1
ATOM 2403 C CA . LEU A 1 318 ? 18.459 18.073 -15.986 1.00 90.50 318 LEU A CA 1
ATOM 2404 C C . LEU A 1 318 ? 18.266 19.564 -15.682 1.00 90.50 318 LEU A C 1
ATOM 2406 O O . LEU A 1 318 ? 18.677 20.036 -14.627 1.00 90.50 318 LEU A O 1
ATOM 2410 N N . LEU A 1 319 ? 17.614 20.313 -16.570 1.00 91.69 319 LEU A N 1
ATOM 2411 C CA . LEU A 1 319 ? 17.355 21.734 -16.349 1.00 91.69 319 LEU A CA 1
ATOM 2412 C C . LEU A 1 319 ? 16.362 21.958 -15.211 1.00 91.69 319 LEU A C 1
ATOM 2414 O O . LEU A 1 319 ? 16.516 22.909 -14.447 1.00 91.69 319 LEU A O 1
ATOM 2418 N N . ASP A 1 320 ? 15.361 21.088 -15.102 1.00 88.94 320 ASP A N 1
ATOM 2419 C CA . ASP A 1 320 ? 14.296 21.203 -14.108 1.00 88.94 320 ASP A CA 1
ATOM 2420 C C . ASP A 1 320 ? 14.764 20.856 -12.698 1.00 88.94 320 ASP A C 1
ATOM 2422 O O . ASP A 1 320 ? 14.260 21.426 -11.733 1.00 88.94 320 ASP A O 1
ATOM 2426 N N . TRP A 1 321 ? 15.713 19.932 -12.553 1.00 90.31 321 TRP A N 1
ATOM 2427 C CA . TRP A 1 321 ? 16.154 19.459 -11.239 1.00 90.31 321 TRP A CA 1
ATOM 2428 C C . TRP A 1 321 ? 17.505 20.045 -10.840 1.00 90.31 321 TRP A C 1
ATOM 2430 O O . TRP A 1 321 ? 17.674 20.504 -9.710 1.00 90.31 321 TRP A O 1
ATOM 2440 N N . TYR A 1 322 ? 18.471 20.079 -11.760 1.00 92.50 322 TYR A N 1
ATOM 2441 C CA . TYR A 1 322 ? 19.839 20.485 -11.442 1.00 92.50 322 TYR A CA 1
ATOM 2442 C C . TYR A 1 322 ? 19.984 22.003 -11.323 1.00 92.50 322 TYR A C 1
ATOM 2444 O O . TYR A 1 322 ? 20.624 22.485 -10.389 1.00 92.50 322 TYR A O 1
ATOM 2452 N N . VAL A 1 323 ? 19.378 22.786 -12.227 1.00 93.19 323 VAL A N 1
ATOM 2453 C CA . VAL A 1 323 ? 19.518 24.253 -12.174 1.00 93.19 323 VAL A CA 1
ATOM 2454 C C . VAL A 1 323 ? 18.917 24.830 -10.891 1.00 93.19 323 VAL A C 1
ATOM 2456 O O . VAL A 1 323 ? 19.641 25.574 -10.224 1.00 93.19 323 VAL A O 1
ATOM 2459 N N . PRO A 1 324 ? 17.690 24.470 -10.460 1.00 93.75 324 PRO A N 1
ATOM 2460 C CA . PRO A 1 324 ? 17.170 24.928 -9.173 1.00 93.75 324 PRO A CA 1
ATOM 2461 C C . PRO A 1 324 ? 18.020 24.487 -7.989 1.00 93.75 324 PRO A C 1
ATOM 2463 O O . PRO A 1 324 ? 18.268 25.296 -7.098 1.00 93.75 324 PRO A O 1
ATOM 2466 N N . ALA A 1 325 ? 18.520 23.249 -7.998 1.00 93.88 325 ALA A N 1
ATOM 2467 C CA . ALA A 1 325 ? 19.356 22.738 -6.916 1.00 93.88 325 ALA A CA 1
ATOM 2468 C C . ALA A 1 325 ? 20.665 23.529 -6.747 1.00 93.88 325 ALA A C 1
ATOM 2470 O O . ALA A 1 325 ? 21.110 23.746 -5.623 1.00 93.88 325 ALA A O 1
ATOM 2471 N N . ILE A 1 326 ? 21.276 23.977 -7.847 1.00 95.62 326 ILE A N 1
ATOM 2472 C CA . ILE A 1 326 ? 22.560 24.694 -7.823 1.00 95.62 326 ILE A CA 1
ATOM 2473 C C . ILE A 1 326 ? 22.386 26.209 -7.689 1.00 95.62 326 ILE A C 1
ATOM 2475 O O . ILE A 1 326 ? 23.204 26.873 -7.055 1.00 95.62 326 ILE A O 1
ATOM 2479 N N . THR A 1 327 ? 21.349 26.777 -8.304 1.00 93.44 327 THR A N 1
ATOM 2480 C CA . THR A 1 327 ? 21.196 28.236 -8.436 1.00 93.44 327 THR A CA 1
ATOM 2481 C C . THR A 1 327 ? 20.139 28.831 -7.511 1.00 93.44 327 THR A C 1
ATOM 2483 O O . THR A 1 327 ? 20.097 30.048 -7.347 1.00 93.44 327 THR A O 1
ATOM 2486 N N . GLY A 1 328 ? 19.279 28.003 -6.910 1.00 94.19 328 GLY A N 1
ATOM 2487 C CA . GLY A 1 328 ? 18.139 28.451 -6.109 1.00 94.19 328 GLY A CA 1
ATOM 2488 C C . GLY A 1 328 ? 16.965 29.005 -6.928 1.00 94.19 328 GLY A C 1
ATOM 2489 O O . GLY A 1 328 ? 16.006 29.501 -6.341 1.00 94.19 328 GLY A O 1
ATOM 2490 N N . GLY A 1 329 ? 17.013 28.936 -8.265 1.00 92.50 329 GLY A N 1
ATOM 2491 C CA . GLY A 1 329 ? 15.947 29.405 -9.154 1.00 92.50 329 GLY A CA 1
ATOM 2492 C C . GLY A 1 329 ? 15.765 28.525 -10.399 1.00 92.50 329 GLY A C 1
ATOM 2493 O O . GLY A 1 329 ? 16.638 27.720 -10.725 1.00 92.50 329 GLY A O 1
ATOM 2494 N N . PRO A 1 330 ? 14.627 28.640 -11.106 1.00 94.56 330 PRO A N 1
ATOM 2495 C CA . PRO A 1 330 ? 14.377 27.858 -12.312 1.00 94.56 330 PRO A CA 1
ATOM 2496 C C . PRO A 1 330 ? 15.343 28.225 -13.444 1.00 94.56 330 PRO A C 1
ATOM 2498 O O . PRO A 1 330 ? 15.811 29.362 -13.543 1.00 94.56 330 PRO A O 1
ATOM 2501 N N . ALA A 1 331 ? 15.590 27.273 -14.348 1.00 93.00 331 ALA A N 1
ATOM 2502 C CA . ALA A 1 331 ? 16.279 27.553 -15.603 1.00 93.00 331 ALA A CA 1
ATOM 2503 C C . ALA A 1 331 ? 15.526 28.622 -16.412 1.00 93.00 331 ALA A C 1
ATOM 2505 O O . ALA A 1 331 ? 14.309 28.525 -16.590 1.00 93.00 331 ALA A O 1
ATOM 2506 N N . SER A 1 332 ? 16.256 29.620 -16.920 1.00 93.31 332 SER A N 1
ATOM 2507 C CA . SER A 1 332 ? 15.690 30.665 -17.776 1.00 93.31 332 SER A CA 1
ATOM 2508 C C . SER A 1 332 ? 15.272 30.110 -19.138 1.00 93.31 332 SER A C 1
ATOM 2510 O O . SER A 1 332 ? 15.859 29.145 -19.631 1.00 93.31 332 SER A O 1
ATOM 2512 N N . ASP A 1 333 ? 14.316 30.767 -19.794 1.00 91.62 333 ASP A N 1
ATOM 2513 C CA . ASP A 1 333 ? 13.865 30.372 -21.136 1.00 91.62 333 ASP A CA 1
ATOM 2514 C C . ASP A 1 333 ? 15.020 30.340 -22.143 1.00 91.62 333 ASP A C 1
ATOM 2516 O O . ASP A 1 333 ? 15.118 29.429 -22.961 1.00 91.62 333 ASP A O 1
ATOM 2520 N N . ALA A 1 334 ? 15.951 31.295 -22.044 1.00 93.75 334 ALA A N 1
ATOM 2521 C CA . ALA A 1 334 ? 17.139 31.334 -22.890 1.00 93.75 334 ALA A CA 1
ATOM 2522 C C . ALA A 1 334 ? 18.048 30.111 -22.676 1.00 93.75 334 ALA A C 1
ATOM 2524 O O . ALA A 1 334 ? 18.569 29.565 -23.648 1.00 93.75 334 ALA A O 1
ATOM 2525 N N . LEU A 1 335 ? 18.218 29.664 -21.426 1.00 92.44 335 LEU A N 1
ATOM 2526 C CA . LEU A 1 335 ? 18.991 28.462 -21.114 1.00 92.44 335 LEU A CA 1
ATOM 2527 C C . LEU A 1 335 ? 18.295 27.203 -21.640 1.00 92.44 335 LEU A C 1
ATOM 2529 O O . LEU A 1 335 ? 18.964 26.352 -22.215 1.00 92.44 335 LEU A O 1
ATOM 2533 N N . ARG A 1 336 ? 16.968 27.109 -21.499 1.00 90.00 336 ARG A N 1
ATOM 2534 C CA . ARG A 1 336 ? 16.177 25.991 -22.035 1.00 90.00 336 ARG A CA 1
ATOM 2535 C C . ARG A 1 336 ? 16.286 25.897 -23.549 1.00 90.00 336 ARG A C 1
ATOM 2537 O O . ARG A 1 336 ? 16.674 24.859 -24.065 1.00 90.00 336 ARG A O 1
ATOM 2544 N N . VAL A 1 337 ? 16.039 27.001 -24.252 1.00 89.69 337 VAL A N 1
ATOM 2545 C CA . VAL A 1 337 ? 16.160 27.060 -25.716 1.00 89.69 337 VAL A CA 1
ATOM 2546 C C . VAL A 1 337 ? 17.584 26.734 -26.166 1.00 89.69 337 VAL A C 1
ATOM 2548 O O . VAL A 1 337 ? 17.766 26.011 -27.143 1.00 89.69 337 VAL A O 1
ATOM 2551 N N . GLY A 1 338 ? 18.595 27.246 -25.457 1.00 92.31 338 GLY A N 1
ATOM 2552 C CA . GLY A 1 338 ? 19.995 26.928 -25.729 1.00 92.31 338 GLY A CA 1
ATOM 2553 C C . GLY A 1 338 ? 20.285 25.437 -25.568 1.00 92.31 338 GLY A C 1
ATOM 2554 O O . GLY A 1 338 ? 20.818 24.825 -26.483 1.00 92.31 338 GLY A O 1
ATOM 2555 N N . TYR A 1 339 ? 19.875 24.842 -24.449 1.00 90.75 339 TYR A N 1
ATOM 2556 C CA . TYR A 1 339 ? 20.076 23.424 -24.158 1.00 90.75 339 TYR A CA 1
ATOM 2557 C C . TYR A 1 339 ? 19.426 22.516 -25.206 1.00 90.75 339 TYR A C 1
ATOM 2559 O O . TYR A 1 339 ? 20.107 21.676 -25.786 1.00 90.75 339 TYR A O 1
ATOM 2567 N N . THR A 1 340 ? 18.143 22.729 -25.516 1.00 86.50 340 THR A N 1
ATOM 2568 C CA . THR A 1 340 ? 17.419 21.930 -26.518 1.00 86.50 340 THR A CA 1
ATOM 2569 C C . THR A 1 340 ? 18.022 22.078 -27.918 1.00 86.50 340 THR A C 1
ATOM 2571 O O . THR A 1 340 ? 17.921 21.165 -28.726 1.00 86.50 340 THR A O 1
ATOM 2574 N N . LYS A 1 341 ? 18.647 23.220 -28.235 1.00 88.75 341 LYS A N 1
ATOM 2575 C CA . LYS A 1 341 ? 19.315 23.431 -29.525 1.00 88.75 341 LYS A CA 1
ATOM 2576 C C . LYS A 1 341 ? 20.643 22.675 -29.639 1.00 88.75 341 LYS A C 1
ATOM 2578 O O . LYS A 1 341 ? 20.988 22.252 -30.740 1.00 88.75 341 LYS A O 1
ATOM 2583 N N . GLU A 1 342 ? 21.402 22.576 -28.549 1.00 89.06 342 GLU A N 1
ATOM 2584 C CA . GLU A 1 342 ? 22.680 21.850 -28.526 1.00 89.06 342 GLU A CA 1
ATOM 2585 C C . GLU A 1 342 ? 22.488 20.319 -28.498 1.00 89.06 342 GLU A C 1
ATOM 2587 O O . GLU A 1 342 ? 23.412 19.593 -28.864 1.00 89.06 342 GLU A O 1
ATOM 2592 N N . TRP A 1 343 ? 21.305 19.840 -28.088 1.00 82.25 343 TRP A N 1
ATOM 2593 C CA . TRP A 1 343 ? 20.902 18.425 -28.065 1.00 82.25 343 TRP A CA 1
ATOM 2594 C C . TRP A 1 343 ? 20.382 17.899 -29.423 1.00 82.25 343 TRP A C 1
ATOM 2596 O O . TRP A 1 343 ? 20.913 16.870 -29.896 1.00 82.25 343 TRP A O 1
#

pLDDT: mean 93.23, std 6.97, range [37.12, 98.62]